Protein AF-A0A7Y3HZZ7-F1 (afdb_monomer)

Foldseek 3Di:
DDDDDDDDDDDDDDDDDDDDDPDLDQPAPAEEEEEALDPVVQVVLCVLCVVSNYHYDYDPAQVVVVVCVVPDDHQAYEYEVVRCPVHHPDCQQPVHEYEYEYEPPDDPVCVVVHSHHYPYYDYPPDDSVVSCVSVVVRSVVSVVVVVVVVVVVVVVLVVVLVVLVVVLVVQVVVDPDPVSNQQSVQVSVCVNVVNPDDWDWDQDPVSPGTDIDD

pLDDT: mean 80.19, std 16.73, range [34.56, 97.12]

Sequence (214 aa):
MPDAVTTSTTPARPETAVTPAPTTTPRRGVTILLVDPDDDGRERVRRWLHEDGYRVVGLPRLDAAEATLADVTPEIVIIDAAALADGCPGRLAHAFPVVLVIPADYDTAGLAHLDVRIDACLIKPLRPIELLARVAAAVRARRRELAEMGLRELRGEQARMWTVLLDFSRAMGRALSLDEVIERLVLVAAQMTCSRRVSLMLPDDDRETLRIVK

Radius of gyration: 31.44 Å; Cα contacts (8 Å, |Δi|>4): 247; chains: 1; bounding box: 118×53×68 Å

Solvent-accessible surface area (backbone atoms only — not comparable to full-atom values): 12699 Å² total; per-residue (Å²): 139,86,85,85,84,87,80,84,90,75,85,81,78,83,84,76,80,83,74,81,75,84,80,83,71,78,43,75,86,45,35,34,37,36,31,30,66,47,67,70,60,42,53,52,54,42,49,58,42,41,74,61,38,36,45,70,50,78,36,56,39,59,68,62,49,56,61,44,51,78,83,42,84,55,55,32,36,37,36,29,48,81,48,44,74,87,51,66,60,74,64,68,14,64,77,38,50,24,38,35,38,33,58,75,83,54,72,68,80,58,58,81,74,48,86,49,48,71,75,43,79,44,55,50,82,80,49,68,71,59,53,52,52,50,53,51,50,49,47,55,50,44,52,50,52,52,51,50,49,53,51,50,51,53,50,49,52,52,50,54,54,49,50,53,51,52,53,47,54,53,50,52,76,67,45,91,48,70,67,58,41,52,51,53,49,35,57,50,52,19,65,77,65,75,38,95,76,48,67,50,78,40,69,40,99,85,62,82,49,72,49,78,47,106

Structure (mmCIF, N/CA/C/O backbone):
data_AF-A0A7Y3HZZ7-F1
#
_entry.id   AF-A0A7Y3HZZ7-F1
#
loop_
_atom_site.group_PDB
_atom_site.id
_atom_site.type_symbol
_atom_site.label_atom_id
_atom_site.label_alt_id
_atom_site.label_comp_id
_atom_site.label_asym_id
_atom_site.label_entity_id
_atom_site.label_seq_id
_atom_site.pdbx_PDB_ins_code
_atom_site.Cartn_x
_atom_site.Cartn_y
_atom_site.Cartn_z
_atom_site.occupancy
_atom_site.B_iso_or_equiv
_atom_site.auth_seq_id
_atom_site.auth_comp_id
_atom_site.auth_asym_id
_atom_site.auth_atom_id
_atom_site.pdbx_PDB_model_num
ATOM 1 N N . MET A 1 1 ? 72.672 -32.762 25.159 1.00 39.31 1 MET A N 1
ATOM 2 C CA . MET A 1 1 ? 72.232 -31.622 24.335 1.00 39.31 1 MET A CA 1
ATOM 3 C C . MET A 1 1 ? 70.920 -32.006 23.675 1.00 39.31 1 MET A C 1
ATOM 5 O O . MET A 1 1 ? 70.860 -33.120 23.168 1.00 39.31 1 MET A O 1
ATOM 9 N N . PRO A 1 2 ? 69.880 -31.175 23.822 1.00 45.69 2 PRO A N 1
ATOM 10 C CA . PRO A 1 2 ? 68.487 -31.513 23.544 1.00 45.69 2 PRO A CA 1
ATOM 11 C C . PRO A 1 2 ? 68.033 -30.954 22.191 1.00 45.69 2 PRO A C 1
ATOM 13 O O . PRO A 1 2 ? 68.627 -29.996 21.720 1.00 45.69 2 PRO A O 1
ATOM 16 N N . ASP A 1 3 ? 66.933 -31.474 21.651 1.00 38.66 3 ASP A N 1
ATOM 17 C CA . ASP A 1 3 ? 66.013 -30.656 20.861 1.00 38.66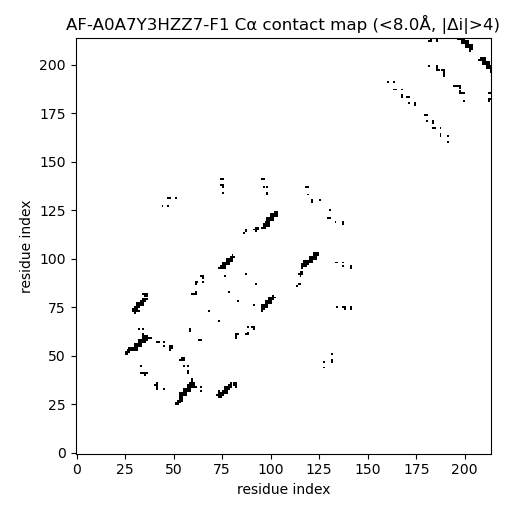 3 ASP A CA 1
ATOM 18 C C . ASP A 1 3 ? 64.582 -30.986 21.280 1.00 38.66 3 ASP A C 1
ATOM 20 O O . ASP A 1 3 ? 64.062 -32.086 21.086 1.00 38.66 3 ASP A O 1
ATOM 24 N N . ALA A 1 4 ? 63.987 -30.011 21.961 1.00 42.47 4 ALA A N 1
ATOM 25 C CA . ALA A 1 4 ? 62.594 -29.971 22.342 1.00 42.47 4 ALA A CA 1
ATOM 26 C C . ALA A 1 4 ? 61.775 -29.498 21.140 1.00 42.47 4 ALA A C 1
ATOM 28 O O . ALA A 1 4 ? 62.024 -28.417 20.610 1.00 42.47 4 ALA A O 1
ATOM 29 N N . VAL A 1 5 ? 60.751 -30.261 20.759 1.00 45.91 5 VAL A N 1
ATOM 30 C CA . VAL A 1 5 ? 59.667 -29.743 19.921 1.00 45.91 5 VAL A CA 1
ATOM 31 C C . VAL A 1 5 ? 58.374 -29.812 20.716 1.00 45.91 5 VAL A C 1
ATOM 33 O O . VAL A 1 5 ? 57.701 -30.833 20.814 1.00 45.91 5 VAL A O 1
ATOM 36 N N . THR A 1 6 ? 58.070 -28.665 21.308 1.00 37.12 6 THR A N 1
ATOM 37 C CA . THR A 1 6 ? 56.781 -28.277 21.867 1.00 37.12 6 THR A CA 1
ATOM 38 C C . THR A 1 6 ? 55.885 -27.802 20.724 1.00 37.12 6 THR A C 1
ATOM 40 O O . THR A 1 6 ? 56.229 -26.829 20.065 1.00 37.12 6 THR A O 1
ATOM 43 N N . THR A 1 7 ? 54.722 -28.417 20.512 1.00 38.66 7 THR A N 1
ATOM 44 C CA . THR A 1 7 ? 53.559 -27.786 19.847 1.00 38.66 7 THR A CA 1
ATOM 45 C C . THR A 1 7 ? 52.294 -28.416 20.444 1.00 38.66 7 THR A C 1
ATOM 47 O O . THR A 1 7 ? 52.004 -29.584 20.242 1.00 38.66 7 THR A O 1
ATOM 50 N N . SER A 1 8 ? 51.719 -27.798 21.476 1.00 38.38 8 SER A N 1
ATOM 51 C CA . SER A 1 8 ? 50.627 -26.814 21.395 1.00 38.38 8 SER A CA 1
ATOM 52 C C . SER A 1 8 ? 49.323 -27.393 20.830 1.00 38.38 8 SER A C 1
ATOM 54 O O . SER A 1 8 ? 48.981 -27.230 19.659 1.00 38.38 8 SER A O 1
ATOM 56 N N . THR A 1 9 ? 48.578 -28.046 21.721 1.00 34.56 9 THR A N 1
ATOM 57 C CA . THR A 1 9 ? 47.147 -28.332 21.602 1.00 34.56 9 THR A CA 1
ATOM 58 C C . THR A 1 9 ? 46.367 -27.019 21.490 1.00 34.56 9 THR A C 1
ATOM 60 O O . THR A 1 9 ? 46.274 -26.261 22.452 1.00 34.56 9 THR A O 1
ATOM 63 N N . THR A 1 10 ? 45.784 -26.761 20.320 1.00 41.44 10 THR A N 1
ATOM 64 C CA . THR A 1 10 ? 44.797 -25.690 20.105 1.00 41.44 10 THR A CA 1
ATOM 65 C C . THR A 1 10 ? 43.393 -26.291 20.213 1.00 41.44 10 THR A C 1
ATOM 67 O O . THR A 1 10 ? 43.097 -27.218 19.458 1.00 41.44 10 THR A O 1
ATOM 70 N N . PRO A 1 11 ? 42.505 -25.811 21.102 1.00 44.81 11 PRO A N 1
ATOM 71 C CA . PRO A 1 11 ? 41.123 -26.263 21.112 1.00 44.81 11 PRO A CA 1
ATOM 72 C C . PRO A 1 11 ? 40.338 -25.552 20.002 1.00 44.81 11 PRO A C 1
ATOM 74 O O . PRO A 1 11 ? 40.276 -24.322 19.944 1.00 44.81 11 PRO A O 1
ATOM 77 N N . ALA A 1 12 ? 39.753 -26.344 19.104 1.00 43.66 12 ALA A N 1
ATOM 78 C CA . ALA A 1 12 ? 38.859 -25.869 18.060 1.00 43.66 12 ALA A CA 1
ATOM 79 C C . ALA A 1 12 ? 37.569 -25.284 18.667 1.00 43.66 12 ALA A C 1
ATOM 81 O O . ALA A 1 12 ? 36.962 -25.849 19.576 1.00 43.66 12 ALA A O 1
ATOM 82 N N . ARG A 1 13 ? 37.193 -24.113 18.149 1.00 38.69 13 ARG A N 1
ATOM 83 C CA . ARG A 1 13 ? 35.998 -23.320 18.470 1.00 38.69 13 ARG A CA 1
ATOM 84 C C . ARG A 1 13 ? 34.698 -24.112 18.222 1.00 38.69 13 ARG A C 1
ATOM 86 O O . ARG A 1 13 ? 34.656 -24.875 17.261 1.00 38.69 13 ARG A O 1
ATOM 93 N N . PRO A 1 14 ? 33.625 -23.875 19.001 1.00 42.34 14 PRO A N 1
ATOM 94 C CA . PRO A 1 14 ? 32.317 -24.465 18.742 1.00 42.34 14 PRO A CA 1
ATOM 95 C C . PRO A 1 14 ? 31.709 -23.889 17.457 1.00 42.34 14 PRO A C 1
ATOM 97 O O . PRO A 1 14 ? 31.675 -22.674 17.256 1.00 42.34 14 PRO A O 1
ATOM 100 N N . GLU A 1 15 ? 31.250 -24.792 16.597 1.00 40.03 15 GLU A N 1
ATOM 101 C CA . GLU A 1 15 ? 30.578 -24.521 15.333 1.00 40.03 15 GLU A CA 1
ATOM 102 C C . GLU A 1 15 ? 29.224 -23.850 15.608 1.00 40.03 15 GLU A C 1
ATOM 104 O O . GLU A 1 15 ? 28.336 -24.398 16.264 1.00 40.03 15 GLU A O 1
ATOM 109 N N . THR A 1 16 ? 29.127 -22.593 15.185 1.00 40.31 16 THR A N 1
ATOM 110 C CA . THR A 1 16 ? 27.988 -21.706 15.397 1.00 40.31 16 THR A CA 1
ATOM 111 C C . THR A 1 16 ? 26.726 -22.273 14.755 1.00 40.31 16 THR A C 1
ATOM 113 O O . THR A 1 16 ? 26.717 -22.654 13.587 1.00 40.31 16 THR A O 1
ATOM 116 N N . ALA A 1 17 ? 25.655 -22.268 15.545 1.00 38.97 17 ALA A N 1
ATOM 117 C CA . ALA A 1 17 ? 24.299 -22.635 15.184 1.00 38.97 17 ALA A CA 1
ATOM 118 C C . ALA A 1 17 ? 23.863 -22.113 13.803 1.00 38.97 17 ALA A C 1
ATOM 120 O O . ALA A 1 17 ? 23.978 -20.927 13.489 1.00 38.97 17 ALA A O 1
ATOM 121 N N . VAL A 1 18 ? 23.292 -23.024 13.018 1.00 45.06 18 VAL A N 1
ATOM 122 C CA . VAL A 1 18 ? 22.556 -22.745 11.786 1.00 45.06 18 VAL A CA 1
ATOM 123 C C . VAL A 1 18 ? 21.375 -21.826 12.113 1.00 45.06 18 VAL A C 1
ATOM 125 O O . VAL A 1 18 ? 20.406 -22.234 12.753 1.00 45.06 18 VAL A O 1
ATOM 128 N N . THR A 1 19 ? 21.452 -20.572 11.672 1.00 41.78 19 THR A N 1
ATOM 129 C CA . THR A 1 19 ? 20.317 -19.641 11.638 1.00 41.78 19 THR A CA 1
ATOM 130 C C . THR A 1 19 ? 19.225 -20.218 10.728 1.00 41.78 19 THR A C 1
ATOM 132 O O . THR A 1 19 ? 19.531 -20.560 9.582 1.00 41.78 19 THR A O 1
ATOM 135 N N . PRO A 1 20 ? 17.956 -20.324 11.163 1.00 44.53 20 PRO A N 1
ATOM 136 C CA . PRO A 1 20 ? 16.897 -20.791 10.281 1.00 44.53 20 PRO A CA 1
ATOM 137 C C . PRO A 1 20 ? 16.630 -19.752 9.182 1.00 44.53 20 PRO A C 1
ATOM 139 O O . PRO A 1 20 ? 16.503 -18.555 9.444 1.00 44.53 20 PRO A O 1
ATOM 142 N N . ALA A 1 21 ? 16.565 -20.231 7.938 1.00 39.53 21 ALA A N 1
ATOM 143 C CA . ALA A 1 21 ? 16.219 -19.453 6.752 1.00 39.53 21 ALA A CA 1
ATOM 144 C C . ALA A 1 21 ? 14.845 -18.760 6.905 1.00 39.53 21 ALA A C 1
ATOM 146 O O . ALA A 1 21 ? 13.965 -19.294 7.586 1.00 39.53 21 ALA A O 1
ATOM 147 N N . PRO A 1 22 ? 14.621 -17.590 6.271 1.00 49.41 22 PRO A N 1
ATOM 148 C CA . PRO A 1 22 ? 13.347 -16.887 6.364 1.00 49.41 22 PRO A CA 1
ATOM 149 C C . PRO A 1 22 ? 12.227 -17.735 5.749 1.00 49.41 22 PRO A C 1
ATOM 151 O O . PRO A 1 22 ? 12.213 -17.999 4.548 1.00 49.41 22 PRO A O 1
ATOM 154 N N . THR A 1 23 ? 11.270 -18.138 6.581 1.00 35.88 23 THR A N 1
ATOM 155 C CA . THR A 1 23 ? 10.057 -18.862 6.196 1.00 35.88 23 THR A CA 1
ATOM 156 C C . THR A 1 23 ? 9.286 -18.068 5.139 1.00 35.88 23 THR A C 1
ATOM 158 O O . THR A 1 23 ? 8.762 -16.983 5.397 1.00 35.88 23 THR A O 1
ATOM 161 N N . THR A 1 24 ? 9.228 -18.603 3.920 1.00 46.06 24 THR A N 1
ATOM 162 C CA . THR A 1 24 ? 8.463 -18.046 2.799 1.00 46.06 24 THR A CA 1
ATOM 163 C C . THR A 1 24 ? 7.019 -18.526 2.918 1.00 46.06 24 THR A C 1
ATOM 165 O O . THR A 1 24 ? 6.605 -19.502 2.300 1.00 46.06 24 THR A O 1
ATOM 168 N N . THR A 1 25 ? 6.240 -17.878 3.784 1.00 41.72 25 THR A N 1
ATOM 169 C CA . THR A 1 25 ? 4.789 -18.097 3.816 1.00 41.72 25 THR A CA 1
ATOM 170 C C . THR A 1 25 ? 4.179 -17.492 2.544 1.00 41.72 25 THR A C 1
ATOM 172 O O . THR A 1 25 ? 4.432 -16.313 2.280 1.00 41.72 25 THR A O 1
ATOM 175 N N . PRO A 1 26 ? 3.374 -18.235 1.761 1.00 41.12 26 PRO A N 1
ATOM 176 C CA . PRO A 1 26 ? 2.747 -17.710 0.551 1.00 41.12 26 PRO A CA 1
ATOM 177 C C . PRO A 1 26 ? 1.837 -16.521 0.886 1.00 41.12 26 PRO A C 1
ATOM 179 O O . PRO A 1 26 ? 0.931 -16.615 1.716 1.00 41.12 26 PRO A O 1
ATOM 182 N N . ARG A 1 27 ? 2.086 -15.383 0.235 1.00 56.81 27 ARG A N 1
ATOM 183 C CA . ARG A 1 27 ? 1.526 -14.060 0.567 1.00 56.81 27 ARG A CA 1
ATOM 184 C C . ARG A 1 27 ? 0.158 -13.806 -0.067 1.00 56.81 27 ARG A C 1
ATOM 186 O O . ARG A 1 27 ? -0.101 -12.730 -0.606 1.00 56.81 27 ARG A O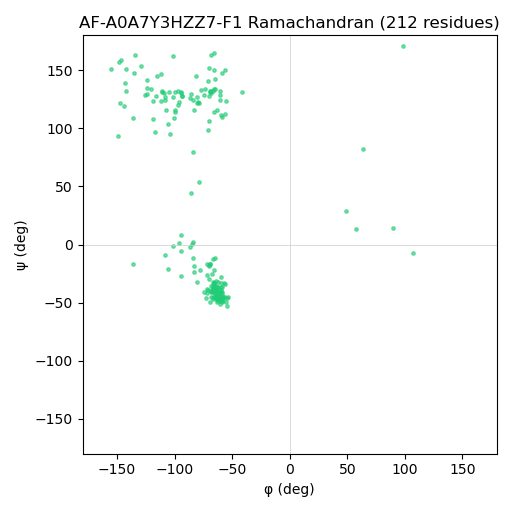 1
ATOM 193 N N . ARG A 1 28 ? -0.730 -14.803 -0.008 1.00 52.72 28 ARG A N 1
ATOM 194 C CA . ARG A 1 28 ? -2.081 -14.709 -0.580 1.00 52.72 28 ARG A CA 1
ATOM 195 C C . ARG A 1 28 ? -2.806 -13.480 -0.008 1.00 52.72 28 ARG A C 1
ATOM 197 O O . ARG A 1 28 ? -2.929 -13.350 1.206 1.00 52.72 28 ARG A O 1
ATOM 204 N N . GLY A 1 29 ? -3.268 -12.589 -0.888 1.00 74.38 29 GLY A N 1
ATOM 205 C CA . GLY A 1 29 ? -4.076 -11.411 -0.537 1.00 74.38 29 GLY A CA 1
ATOM 206 C C . GLY A 1 29 ? -3.371 -10.051 -0.620 1.00 74.38 29 GLY A C 1
ATOM 207 O O . GLY A 1 29 ? -4.050 -9.034 -0.527 1.00 74.38 29 GLY A O 1
ATOM 208 N N . VAL A 1 30 ? -2.053 -9.999 -0.845 1.00 90.06 30 VAL A N 1
ATOM 209 C CA . VAL A 1 30 ? -1.341 -8.721 -1.037 1.00 90.06 30 VAL A CA 1
ATOM 210 C C . VAL A 1 30 ? -1.550 -8.217 -2.464 1.00 90.06 30 VAL A C 1
ATOM 212 O O . VAL A 1 30 ? -1.194 -8.911 -3.420 1.00 90.06 30 VAL A O 1
ATOM 215 N N . THR A 1 31 ? -2.080 -7.000 -2.607 1.00 94.69 31 THR A N 1
ATOM 216 C CA . THR A 1 31 ? -2.215 -6.331 -3.910 1.00 94.69 31 THR A CA 1
ATOM 217 C C . THR A 1 31 ? -1.119 -5.286 -4.096 1.00 94.69 31 THR A C 1
ATOM 219 O O . THR A 1 31 ? -0.931 -4.419 -3.244 1.00 94.69 31 THR A O 1
ATOM 222 N N . ILE A 1 32 ? -0.405 -5.375 -5.215 1.00 95.62 32 ILE A N 1
ATOM 223 C CA . ILE A 1 32 ? 0.655 -4.461 -5.638 1.00 95.62 32 ILE A CA 1
ATOM 224 C C . ILE A 1 32 ? 0.159 -3.688 -6.855 1.00 95.62 32 ILE A C 1
ATOM 226 O O . ILE A 1 32 ? -0.322 -4.290 -7.819 1.00 95.62 32 ILE A O 1
ATOM 230 N N . LEU A 1 33 ? 0.310 -2.369 -6.820 1.00 96.62 33 LEU A N 1
ATOM 231 C CA . LEU A 1 33 ? 0.116 -1.520 -7.989 1.00 96.62 33 LEU A CA 1
ATOM 232 C C . LEU A 1 33 ? 1.471 -1.322 -8.672 1.00 96.62 33 LEU A C 1
ATOM 234 O O . LEU A 1 33 ? 2.439 -0.959 -8.011 1.00 96.62 33 LEU A O 1
ATOM 238 N N . LEU A 1 34 ? 1.555 -1.592 -9.969 1.00 97.12 34 LEU A N 1
ATOM 239 C CA . LEU A 1 34 ? 2.774 -1.455 -10.762 1.00 97.12 34 LEU A CA 1
ATOM 240 C C . LEU A 1 34 ? 2.531 -0.432 -11.867 1.00 97.12 34 LEU A C 1
ATOM 242 O O . LEU A 1 34 ? 1.623 -0.618 -12.673 1.00 97.12 34 LEU A O 1
ATOM 246 N N . VAL A 1 35 ? 3.355 0.610 -11.916 1.00 96.50 35 VAL A N 1
ATOM 247 C CA . VAL A 1 35 ? 3.301 1.662 -12.928 1.00 96.50 35 VAL A CA 1
ATOM 248 C C . VAL A 1 35 ? 4.612 1.684 -13.694 1.00 96.50 35 VAL A C 1
ATOM 250 O O . VAL A 1 35 ? 5.636 2.086 -13.154 1.00 96.50 35 VAL A O 1
ATOM 253 N N . ASP A 1 36 ? 4.574 1.232 -14.941 1.00 95.81 36 ASP A N 1
ATOM 254 C CA . ASP A 1 36 ? 5.738 1.173 -15.828 1.00 95.81 36 ASP A CA 1
ATOM 255 C C . ASP A 1 36 ? 5.255 1.413 -17.267 1.00 95.81 36 ASP A C 1
ATOM 257 O O . ASP A 1 36 ? 4.368 0.675 -17.712 1.00 95.81 36 ASP A O 1
ATOM 261 N N . PRO A 1 37 ? 5.754 2.440 -17.985 1.00 93.94 37 PRO A N 1
ATOM 262 C CA . PRO A 1 37 ? 5.332 2.724 -19.353 1.00 93.94 37 PRO A CA 1
ATOM 263 C C . PRO A 1 37 ? 5.834 1.671 -20.351 1.00 93.94 37 PRO A C 1
ATOM 265 O O . PRO A 1 37 ? 5.277 1.578 -21.441 1.00 93.94 37 PRO A O 1
ATOM 268 N N . ASP A 1 38 ? 6.849 0.876 -19.995 1.00 95.19 38 ASP A N 1
ATOM 269 C CA . ASP A 1 38 ? 7.356 -0.222 -20.816 1.00 95.19 38 ASP A CA 1
ATOM 270 C C . ASP A 1 38 ? 6.514 -1.491 -20.612 1.00 95.19 38 ASP A C 1
ATOM 272 O O . ASP A 1 38 ? 6.469 -2.070 -19.525 1.00 95.19 38 ASP A O 1
ATOM 276 N N . ASP A 1 39 ? 5.845 -1.945 -21.670 1.00 95.56 39 ASP A N 1
ATOM 277 C CA . ASP A 1 39 ? 4.965 -3.117 -21.633 1.00 95.56 39 ASP A CA 1
ATOM 278 C C . ASP A 1 39 ? 5.726 -4.408 -21.295 1.00 95.56 39 ASP A C 1
ATOM 280 O O . ASP A 1 39 ? 5.258 -5.215 -20.483 1.00 95.56 39 ASP A O 1
ATOM 284 N N . ASP A 1 40 ? 6.927 -4.577 -21.854 1.00 95.38 40 ASP A N 1
ATOM 285 C CA . ASP A 1 40 ? 7.753 -5.767 -21.642 1.00 95.38 40 ASP A CA 1
ATOM 286 C C . ASP A 1 40 ? 8.337 -5.805 -20.226 1.00 95.38 40 ASP A C 1
ATOM 288 O O . ASP A 1 40 ? 8.383 -6.864 -19.582 1.00 95.38 40 ASP A O 1
ATOM 292 N N . GLY A 1 41 ? 8.793 -4.656 -19.723 1.00 93.81 41 GLY A N 1
ATOM 293 C CA . GLY A 1 41 ? 9.216 -4.463 -18.339 1.00 93.81 41 GLY A CA 1
ATOM 294 C C . GLY A 1 41 ? 8.085 -4.768 -17.362 1.00 93.81 41 GLY A C 1
ATOM 295 O O . GLY A 1 41 ? 8.248 -5.595 -16.454 1.00 93.81 41 GLY A O 1
ATOM 296 N N . ARG A 1 42 ? 6.904 -4.198 -17.614 1.00 96.25 42 ARG A N 1
ATOM 297 C CA . ARG A 1 42 ? 5.711 -4.375 -16.786 1.00 96.25 42 ARG A CA 1
ATOM 298 C C . ARG A 1 42 ? 5.268 -5.832 -16.699 1.00 96.25 42 ARG A C 1
ATOM 300 O O . ARG A 1 42 ? 5.032 -6.328 -15.595 1.00 96.25 42 ARG A O 1
ATOM 307 N N . GLU A 1 43 ? 5.195 -6.547 -17.822 1.00 96.50 43 GLU A N 1
ATOM 308 C CA . GLU A 1 43 ? 4.785 -7.959 -17.832 1.00 96.50 43 GLU A CA 1
ATOM 309 C C . GLU A 1 43 ? 5.828 -8.866 -17.163 1.00 96.50 43 GLU A C 1
ATOM 311 O O . GLU A 1 43 ? 5.491 -9.810 -16.445 1.00 96.50 43 GLU A O 1
ATOM 316 N N . ARG A 1 44 ? 7.117 -8.555 -17.324 1.00 96.06 44 ARG A N 1
ATOM 317 C CA . ARG A 1 44 ? 8.206 -9.285 -16.664 1.00 96.06 44 ARG A CA 1
ATOM 318 C C . ARG A 1 44 ? 8.141 -9.163 -15.143 1.00 96.06 44 ARG A C 1
ATOM 320 O O . ARG A 1 44 ? 8.191 -10.178 -14.449 1.00 96.06 44 ARG A O 1
ATOM 327 N N . VAL A 1 45 ? 7.995 -7.941 -14.631 1.00 96.19 45 VAL A N 1
ATOM 328 C CA . VAL A 1 45 ? 7.857 -7.667 -13.192 1.00 96.19 45 VAL A CA 1
ATOM 329 C C . VAL A 1 45 ? 6.586 -8.313 -12.645 1.00 96.19 45 VAL A C 1
ATOM 331 O O . VAL A 1 45 ? 6.624 -8.971 -11.602 1.00 96.19 45 VAL A O 1
ATOM 334 N N . ARG A 1 46 ? 5.470 -8.190 -13.372 1.00 96.12 46 ARG A N 1
ATOM 335 C CA . ARG A 1 46 ? 4.197 -8.829 -13.027 1.00 96.12 46 ARG A CA 1
ATOM 336 C C . ARG A 1 46 ? 4.341 -10.342 -12.889 1.00 96.12 46 ARG A C 1
ATOM 338 O O . ARG A 1 46 ? 3.848 -10.888 -11.905 1.00 96.12 46 ARG A O 1
ATOM 345 N N . ARG A 1 47 ? 5.028 -11.010 -13.820 1.00 95.69 47 ARG A N 1
ATOM 346 C CA . ARG A 1 47 ? 5.262 -12.461 -13.769 1.00 95.69 47 ARG A CA 1
ATOM 347 C C . ARG A 1 47 ? 6.031 -12.871 -12.516 1.00 95.69 47 ARG A C 1
ATOM 349 O O . ARG A 1 47 ? 5.546 -13.718 -11.773 1.00 95.69 47 ARG A O 1
ATOM 356 N N . TRP A 1 48 ? 7.164 -12.224 -12.238 1.00 95.69 48 TRP A N 1
ATOM 357 C CA . TRP A 1 48 ? 7.980 -12.528 -11.055 1.00 95.69 48 TRP A CA 1
ATOM 358 C C . TRP A 1 48 ? 7.209 -12.354 -9.742 1.00 95.69 48 TRP A C 1
ATOM 360 O O . TRP A 1 48 ? 7.322 -13.173 -8.836 1.00 95.69 48 TRP A O 1
ATOM 370 N N . LEU A 1 49 ? 6.399 -11.298 -9.633 1.00 94.44 49 LEU A N 1
ATOM 371 C CA . LEU A 1 49 ? 5.575 -11.049 -8.449 1.00 94.44 49 LEU A CA 1
ATOM 372 C C . LEU A 1 49 ? 4.402 -12.033 -8.338 1.00 94.44 49 LEU A C 1
ATOM 374 O O . LEU A 1 49 ? 4.063 -12.477 -7.242 1.00 94.44 49 LEU A O 1
ATOM 378 N N . HIS A 1 50 ? 3.783 -12.398 -9.458 1.00 93.38 50 HIS A N 1
ATOM 379 C CA . HIS A 1 50 ? 2.700 -13.375 -9.462 1.00 93.38 50 HIS A CA 1
ATOM 380 C C . HIS A 1 50 ? 3.194 -14.771 -9.050 1.00 93.38 50 HIS A C 1
ATOM 382 O O . HIS A 1 50 ? 2.510 -15.464 -8.299 1.00 93.38 50 HIS A O 1
ATOM 388 N N . GLU A 1 51 ? 4.390 -15.172 -9.492 1.00 92.56 51 GLU A N 1
ATOM 389 C CA . GLU A 1 51 ? 5.043 -16.426 -9.087 1.00 92.56 51 GLU A CA 1
ATOM 390 C C . GLU A 1 51 ? 5.292 -16.499 -7.566 1.00 92.56 51 GLU A C 1
ATOM 392 O O . GLU A 1 51 ? 5.141 -17.569 -6.980 1.00 92.56 51 GLU A O 1
ATOM 397 N N . ASP A 1 52 ? 5.565 -15.366 -6.903 1.00 89.81 52 ASP A N 1
ATOM 398 C CA . ASP A 1 52 ? 5.707 -15.269 -5.433 1.00 89.81 52 ASP A CA 1
ATOM 399 C C . ASP A 1 52 ? 4.353 -15.118 -4.691 1.00 89.81 52 ASP A C 1
ATOM 401 O O . ASP A 1 52 ? 4.289 -15.006 -3.463 1.00 89.81 52 ASP A O 1
ATOM 405 N N . GLY A 1 53 ? 3.236 -15.140 -5.429 1.00 91.12 53 GLY A N 1
ATOM 406 C CA . GLY A 1 53 ? 1.874 -15.152 -4.888 1.00 91.12 53 GLY A CA 1
ATOM 407 C C . GLY A 1 53 ? 1.240 -13.778 -4.648 1.00 91.12 53 GLY A C 1
ATOM 408 O O . GLY A 1 53 ? 0.211 -13.705 -3.968 1.00 91.12 53 GLY A O 1
ATOM 409 N N . TYR A 1 54 ? 1.814 -12.699 -5.190 1.00 93.94 54 TYR A N 1
ATOM 410 C CA . TYR A 1 54 ? 1.209 -11.365 -5.147 1.00 93.94 54 TYR A CA 1
ATOM 411 C C . TYR A 1 54 ? 0.147 -11.185 -6.235 1.00 93.94 54 TYR A C 1
ATOM 413 O O . TYR A 1 54 ? 0.304 -11.636 -7.370 1.00 93.94 54 TYR A O 1
ATOM 421 N N . ARG A 1 55 ? -0.911 -10.427 -5.925 1.00 94.62 55 ARG A N 1
ATOM 422 C CA . ARG A 1 55 ? -1.811 -9.887 -6.949 1.00 94.62 55 ARG A CA 1
ATOM 423 C C . ARG A 1 55 ? -1.207 -8.596 -7.485 1.00 94.62 55 ARG A C 1
ATOM 425 O O . ARG A 1 55 ? -0.960 -7.678 -6.711 1.00 94.62 55 ARG A O 1
ATOM 432 N N . VAL A 1 56 ? -1.011 -8.501 -8.795 1.00 95.38 56 VAL A N 1
ATOM 433 C CA . VAL A 1 56 ? -0.421 -7.310 -9.422 1.00 95.38 56 VAL A CA 1
ATOM 434 C C . VAL A 1 56 ? -1.430 -6.647 -10.346 1.00 95.38 56 VAL A C 1
ATOM 436 O O . VAL A 1 56 ? -1.991 -7.293 -11.233 1.00 95.38 56 VAL A O 1
ATOM 439 N N . VAL A 1 57 ? -1.632 -5.348 -10.154 1.00 96.12 57 VAL A N 1
ATOM 440 C CA . VAL A 1 57 ? -2.375 -4.481 -11.070 1.00 96.12 57 VAL A CA 1
ATOM 441 C C . VAL A 1 57 ? -1.352 -3.619 -11.802 1.00 96.12 57 VAL A C 1
ATOM 443 O O . VAL A 1 57 ? -0.758 -2.725 -11.210 1.00 96.12 57 VAL A O 1
ATOM 446 N N . GLY A 1 58 ? -1.083 -3.956 -13.064 1.00 95.88 58 GLY A N 1
ATOM 447 C CA . GLY A 1 58 ? -0.105 -3.262 -13.902 1.00 95.88 58 GLY A CA 1
ATOM 448 C C . GLY A 1 58 ? -0.771 -2.192 -14.758 1.00 95.88 58 GLY A C 1
ATOM 449 O O . GLY A 1 58 ? -1.758 -2.483 -15.431 1.00 95.88 58 GLY A O 1
ATOM 450 N N . LEU A 1 59 ? -0.226 -0.980 -14.742 1.00 96.19 59 LEU A N 1
ATOM 451 C CA . LEU A 1 59 ? -0.738 0.188 -15.450 1.00 96.19 59 LEU A CA 1
ATOM 452 C C . LEU A 1 59 ? 0.414 0.925 -16.152 1.00 96.19 59 LEU A C 1
ATOM 454 O O . LEU A 1 59 ? 1.534 0.926 -15.645 1.00 96.19 59 LEU A O 1
ATOM 458 N N . PRO A 1 60 ? 0.166 1.561 -17.308 1.00 94.00 60 PRO A N 1
ATOM 459 C CA . PRO A 1 60 ? 1.216 2.254 -18.055 1.00 94.00 60 PRO A CA 1
ATOM 460 C C . PRO A 1 60 ? 1.493 3.679 -17.551 1.00 94.00 60 PRO A C 1
ATOM 462 O O . PRO A 1 60 ? 2.515 4.264 -17.897 1.00 94.00 60 PRO A O 1
ATOM 465 N N . ARG A 1 61 ? 0.567 4.282 -16.790 1.00 93.69 61 ARG A N 1
ATOM 466 C CA . ARG A 1 61 ? 0.612 5.701 -16.398 1.00 93.69 61 ARG A CA 1
ATOM 467 C C . ARG A 1 61 ? 0.113 5.913 -14.972 1.00 93.69 61 ARG A C 1
ATOM 469 O O . ARG A 1 61 ? -0.778 5.193 -14.518 1.00 93.69 61 ARG A O 1
ATOM 476 N N . LEU A 1 62 ? 0.636 6.948 -14.313 1.00 92.38 62 LEU A N 1
ATOM 477 C CA . LEU A 1 62 ? 0.251 7.324 -12.949 1.00 92.38 62 LEU A CA 1
ATOM 478 C C . LEU A 1 62 ? -1.208 7.795 -12.845 1.00 92.38 62 LEU A C 1
ATOM 480 O O . LEU A 1 62 ? -1.871 7.467 -11.867 1.00 92.38 62 LEU A O 1
ATOM 484 N N . ASP A 1 63 ? -1.754 8.452 -13.871 1.00 91.56 63 ASP A N 1
ATOM 485 C CA . ASP A 1 63 ? -3.163 8.886 -13.874 1.00 91.56 63 ASP A CA 1
ATOM 486 C C . ASP A 1 63 ? -4.135 7.700 -13.787 1.00 91.56 63 ASP A C 1
ATOM 488 O O . ASP A 1 63 ? -5.107 7.708 -13.031 1.00 91.56 63 ASP A O 1
ATOM 492 N N . ALA A 1 64 ? -3.842 6.631 -14.535 1.00 91.69 64 ALA A N 1
ATOM 493 C CA . ALA A 1 64 ? -4.622 5.399 -14.485 1.00 91.69 64 ALA A CA 1
ATOM 494 C C . ALA A 1 64 ? -4.479 4.709 -13.121 1.00 91.69 64 ALA A C 1
ATOM 496 O O . ALA A 1 64 ? -5.431 4.106 -12.620 1.00 91.69 64 ALA A O 1
ATOM 497 N N . ALA A 1 65 ? -3.295 4.807 -12.511 1.00 91.62 65 ALA A N 1
ATOM 498 C CA . ALA A 1 65 ? -3.027 4.282 -11.180 1.00 91.62 65 ALA A CA 1
ATOM 499 C C . ALA A 1 65 ? -3.843 5.013 -10.113 1.00 91.62 65 ALA A C 1
ATOM 501 O O . ALA A 1 65 ? -4.499 4.345 -9.318 1.00 91.62 65 ALA A O 1
ATOM 502 N N . GLU A 1 66 ? -3.901 6.344 -10.161 1.00 90.56 66 GLU A N 1
ATOM 503 C CA . GLU A 1 66 ? -4.726 7.161 -9.269 1.00 90.56 66 GLU A CA 1
ATOM 504 C C . GLU A 1 66 ? -6.217 6.823 -9.412 1.00 90.56 66 GLU A C 1
ATOM 506 O O . GLU A 1 66 ? -6.894 6.587 -8.412 1.00 90.56 66 GLU A O 1
ATOM 511 N N . ALA A 1 67 ? -6.723 6.709 -10.647 1.00 91.06 67 ALA A N 1
ATOM 512 C CA . ALA A 1 67 ? -8.112 6.317 -10.900 1.00 91.06 67 ALA A CA 1
ATOM 513 C C . ALA A 1 67 ? -8.437 4.924 -10.331 1.00 91.06 67 ALA A C 1
ATOM 515 O O . ALA A 1 67 ? -9.492 4.714 -9.734 1.00 9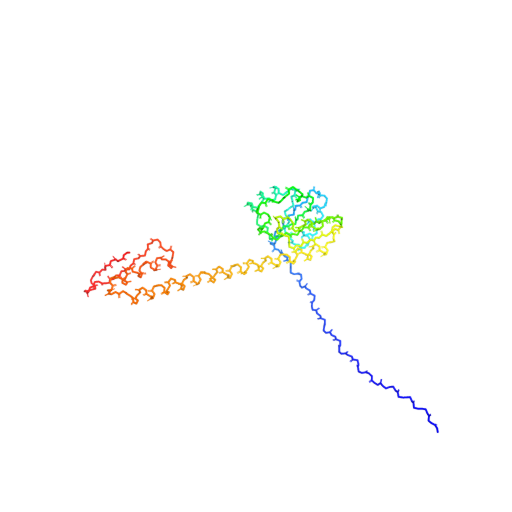1.06 67 ALA A O 1
ATOM 516 N N . THR A 1 68 ? -7.497 3.982 -10.444 1.00 91.81 68 THR A N 1
ATOM 517 C CA . THR A 1 68 ? -7.652 2.610 -9.935 1.00 91.81 68 THR A CA 1
ATOM 518 C C . THR A 1 68 ? -7.734 2.557 -8.406 1.00 91.81 68 THR A C 1
ATOM 520 O O . THR A 1 68 ? -8.306 1.618 -7.849 1.00 91.81 68 THR A O 1
ATOM 523 N N . LEU A 1 69 ? -7.230 3.578 -7.700 1.00 89.81 69 LEU A N 1
ATOM 524 C CA . LEU A 1 69 ? -7.323 3.648 -6.242 1.00 89.81 69 LEU A CA 1
ATOM 525 C C . LEU A 1 69 ? -8.763 3.808 -5.722 1.00 89.81 69 LEU A C 1
ATOM 527 O O . LEU A 1 69 ? -8.982 3.707 -4.510 1.00 89.81 69 LEU A O 1
ATOM 531 N N . ALA A 1 70 ? -9.740 4.112 -6.580 1.00 88.69 70 ALA A N 1
ATOM 532 C CA . ALA A 1 70 ? -11.153 4.131 -6.198 1.00 88.69 70 ALA A CA 1
ATOM 533 C C . ALA A 1 70 ? -11.668 2.723 -5.848 1.00 88.69 70 ALA A C 1
ATOM 535 O O . ALA A 1 70 ? -12.377 2.560 -4.857 1.00 88.69 70 ALA A O 1
ATOM 536 N N . ASP A 1 71 ? -11.240 1.714 -6.609 1.00 89.50 71 ASP A N 1
ATOM 537 C CA . ASP A 1 71 ? -11.733 0.336 -6.498 1.00 89.50 71 ASP A CA 1
ATOM 538 C C . ASP A 1 71 ? -10.724 -0.609 -5.834 1.00 89.50 71 ASP A C 1
ATOM 540 O O . ASP A 1 71 ? -11.078 -1.681 -5.337 1.00 89.50 71 ASP A O 1
ATOM 544 N N . VAL A 1 72 ? -9.443 -0.233 -5.836 1.00 88.06 72 VAL A N 1
ATOM 545 C CA . VAL A 1 72 ? -8.343 -1.069 -5.357 1.00 88.06 72 VAL A CA 1
ATOM 546 C C . VAL A 1 72 ? -7.539 -0.325 -4.303 1.00 88.06 72 VAL A C 1
ATOM 548 O O . VAL A 1 72 ? -7.037 0.771 -4.529 1.00 88.06 72 VAL A O 1
ATOM 551 N N . THR A 1 73 ? -7.330 -0.961 -3.154 1.00 88.75 73 THR A N 1
ATOM 552 C CA . THR A 1 73 ? -6.423 -0.469 -2.111 1.00 88.75 73 THR A CA 1
ATOM 553 C C . THR A 1 73 ? -5.129 -1.288 -2.126 1.00 88.75 73 THR A C 1
ATOM 555 O O . THR A 1 73 ? -5.093 -2.371 -1.532 1.00 88.75 73 THR A O 1
ATOM 558 N N . PRO A 1 74 ? -4.070 -0.835 -2.821 1.00 93.00 74 PRO A N 1
ATOM 559 C CA . PRO A 1 74 ? -2.803 -1.553 -2.836 1.00 93.00 74 PRO A CA 1
ATOM 560 C C . PRO A 1 74 ? -2.100 -1.475 -1.473 1.00 93.00 74 PRO A C 1
ATOM 562 O O . PRO A 1 74 ? -2.251 -0.509 -0.727 1.00 93.00 74 PRO A O 1
ATOM 565 N N . GLU A 1 75 ? -1.294 -2.488 -1.151 1.00 92.50 75 GLU A N 1
ATOM 566 C CA . GLU A 1 75 ? -0.406 -2.435 0.019 1.00 92.50 75 GLU A CA 1
ATOM 567 C C . GLU A 1 75 ? 0.869 -1.643 -0.286 1.00 92.50 75 GLU A C 1
ATOM 569 O O . GLU A 1 75 ? 1.410 -0.993 0.605 1.00 92.50 75 GLU A O 1
ATOM 574 N N . ILE A 1 76 ? 1.340 -1.691 -1.534 1.00 95.06 76 ILE A N 1
ATOM 575 C CA . ILE A 1 76 ? 2.518 -0.967 -2.020 1.00 95.06 76 ILE A CA 1
ATOM 576 C C . ILE A 1 76 ? 2.336 -0.557 -3.487 1.00 95.06 76 ILE A C 1
ATOM 578 O O . ILE A 1 76 ? 1.564 -1.185 -4.222 1.00 95.06 76 ILE A O 1
ATOM 582 N N . VAL A 1 77 ? 3.100 0.445 -3.918 1.00 95.94 77 VAL A N 1
ATOM 583 C CA . VAL A 1 77 ? 3.162 0.903 -5.309 1.00 95.94 77 VAL A CA 1
ATOM 584 C C . VAL A 1 77 ? 4.598 0.770 -5.814 1.00 95.94 77 VAL A C 1
ATOM 586 O O . VAL A 1 77 ? 5.546 1.138 -5.125 1.00 95.94 77 VAL A O 1
ATOM 589 N N . ILE A 1 78 ? 4.772 0.222 -7.010 1.00 96.69 78 ILE A N 1
ATOM 590 C CA . ILE A 1 78 ? 6.048 0.191 -7.726 1.00 96.69 78 ILE A CA 1
ATOM 591 C C . ILE A 1 78 ? 5.924 1.168 -8.886 1.00 96.69 78 ILE A C 1
ATOM 593 O O . ILE A 1 78 ? 4.989 1.043 -9.675 1.00 96.69 78 ILE A O 1
ATOM 597 N N . ILE A 1 79 ? 6.836 2.130 -8.980 1.00 95.62 79 ILE A N 1
ATOM 598 C CA . ILE A 1 79 ? 6.794 3.180 -10.001 1.00 95.62 79 ILE A CA 1
ATOM 599 C C . ILE A 1 79 ? 8.106 3.159 -10.769 1.00 95.62 79 ILE A C 1
ATOM 601 O O . ILE A 1 79 ? 9.174 3.182 -10.163 1.00 95.62 79 ILE A O 1
ATOM 605 N N . ASP A 1 80 ? 8.038 3.127 -12.092 1.00 94.88 80 ASP A N 1
ATOM 606 C CA . ASP A 1 80 ? 9.182 3.417 -12.943 1.00 94.88 80 ASP A CA 1
ATOM 607 C C . ASP A 1 80 ? 9.476 4.919 -12.949 1.00 94.88 80 ASP A C 1
ATOM 609 O O . ASP A 1 80 ? 8.572 5.739 -13.112 1.00 94.88 80 ASP A O 1
ATOM 613 N N . ALA A 1 81 ? 10.742 5.298 -12.797 1.00 92.75 81 ALA A N 1
ATOM 614 C CA . ALA A 1 81 ? 11.143 6.697 -12.753 1.00 92.75 81 ALA A CA 1
ATOM 615 C C . ALA A 1 81 ? 10.783 7.472 -14.029 1.00 92.75 81 ALA A C 1
ATOM 617 O O . ALA A 1 81 ? 10.510 8.667 -13.947 1.00 92.75 81 ALA A O 1
ATOM 618 N N . ALA A 1 82 ? 10.696 6.806 -15.186 1.00 90.06 82 ALA A N 1
ATOM 619 C CA . ALA A 1 82 ? 10.216 7.431 -16.414 1.00 90.06 82 ALA A CA 1
ATOM 620 C C . ALA A 1 82 ? 8.733 7.834 -16.324 1.00 90.06 82 ALA A C 1
ATOM 622 O O . ALA A 1 82 ? 8.351 8.855 -16.886 1.00 90.06 82 ALA A O 1
ATOM 623 N N . ALA A 1 83 ? 7.901 7.081 -15.591 1.00 89.06 83 ALA A N 1
ATOM 624 C CA . ALA A 1 83 ? 6.508 7.460 -15.338 1.00 89.06 83 ALA A CA 1
ATOM 625 C C . ALA A 1 83 ? 6.391 8.642 -14.369 1.00 89.06 83 ALA A C 1
ATOM 627 O O . ALA A 1 83 ? 5.396 9.358 -14.403 1.00 89.06 83 ALA A O 1
ATOM 628 N N . LEU A 1 84 ? 7.387 8.817 -13.496 1.00 88.56 84 LEU A N 1
ATOM 629 C CA . LEU A 1 84 ? 7.405 9.835 -12.449 1.00 88.56 84 LEU A CA 1
ATOM 630 C C . LEU A 1 84 ? 7.896 11.206 -12.934 1.00 88.56 84 LEU A C 1
ATOM 632 O O . LEU A 1 84 ? 7.753 12.185 -12.208 1.00 88.56 84 LEU A O 1
ATOM 636 N N . ALA A 1 85 ? 8.465 11.289 -14.139 1.00 81.31 85 ALA A N 1
ATOM 637 C CA . ALA A 1 85 ? 9.016 12.526 -14.692 1.00 81.31 85 ALA A CA 1
ATOM 638 C C . ALA A 1 85 ? 7.986 13.672 -14.756 1.00 81.31 85 ALA A C 1
ATOM 640 O O . ALA A 1 85 ? 8.344 14.825 -14.525 1.00 81.31 85 ALA A O 1
ATOM 641 N N . ASP A 1 86 ? 6.712 13.343 -14.992 1.00 76.00 86 ASP A N 1
ATOM 642 C CA . ASP A 1 86 ? 5.601 14.305 -15.038 1.00 76.00 86 ASP A CA 1
ATOM 643 C C . ASP A 1 86 ? 5.011 14.621 -13.641 1.00 76.00 86 ASP A C 1
ATOM 645 O O . ASP A 1 86 ? 4.080 15.418 -13.518 1.00 76.00 86 ASP A O 1
ATOM 649 N N . GLY A 1 87 ? 5.550 14.015 -12.576 1.00 82.69 87 GLY A N 1
ATOM 650 C CA . GLY A 1 87 ? 5.065 14.119 -11.198 1.00 82.69 87 GLY A CA 1
ATOM 651 C C . GLY A 1 87 ? 4.182 12.944 -10.762 1.00 82.69 87 GLY A C 1
ATOM 652 O O . GLY A 1 87 ? 3.805 12.088 -11.558 1.00 82.69 87 GLY A O 1
ATOM 653 N N . CYS A 1 88 ? 3.858 12.884 -9.465 1.00 85.38 88 CYS A N 1
ATOM 654 C CA . CYS A 1 88 ? 2.978 11.860 -8.892 1.00 85.38 88 CYS A CA 1
ATOM 655 C C . CYS A 1 88 ? 1.651 12.480 -8.440 1.00 85.38 88 CYS A C 1
ATOM 657 O O . CYS A 1 88 ? 1.674 13.496 -7.742 1.00 85.38 88 CYS A O 1
ATOM 659 N N . PRO A 1 89 ? 0.496 11.890 -8.785 1.00 83.12 89 PRO A N 1
ATOM 660 C CA . PRO A 1 89 ? -0.790 12.376 -8.311 1.00 83.12 89 PRO A CA 1
ATOM 661 C C . PRO A 1 89 ? -0.921 12.197 -6.791 1.00 83.12 89 PRO A C 1
ATOM 663 O O . PRO A 1 89 ? -0.332 11.300 -6.181 1.00 83.12 89 PRO A O 1
ATOM 666 N N . GLY A 1 90 ? -1.691 13.091 -6.167 1.00 82.12 90 GLY A N 1
ATOM 667 C CA . GLY A 1 90 ? -1.585 13.368 -4.733 1.00 82.12 90 GLY A CA 1
ATOM 668 C C . GLY A 1 90 ? -1.813 12.172 -3.805 1.00 82.12 90 GLY A C 1
ATOM 669 O O . GLY A 1 90 ? -1.127 12.053 -2.789 1.00 82.12 90 GLY A O 1
ATOM 670 N N . ARG A 1 91 ? -2.737 11.252 -4.117 1.00 81.81 91 ARG A N 1
ATOM 671 C CA . ARG A 1 91 ? -2.978 10.098 -3.238 1.00 81.81 91 ARG A CA 1
ATOM 672 C C . ARG A 1 91 ? -1.849 9.074 -3.349 1.00 81.81 91 ARG A C 1
ATOM 674 O O . ARG A 1 91 ? -1.408 8.562 -2.318 1.00 81.81 91 ARG A O 1
ATOM 681 N N . LEU A 1 92 ? -1.343 8.805 -4.555 1.00 85.69 92 LEU A N 1
ATOM 682 C CA . LEU A 1 92 ? -0.160 7.958 -4.754 1.00 85.69 92 LEU A CA 1
ATOM 683 C C . LEU A 1 92 ? 1.110 8.548 -4.135 1.00 85.69 92 LEU A C 1
ATOM 685 O O . LEU A 1 92 ? 1.950 7.784 -3.662 1.00 85.69 92 LEU A O 1
ATOM 689 N N . ALA A 1 93 ? 1.231 9.876 -4.092 1.00 83.81 93 ALA A N 1
ATOM 690 C CA . ALA A 1 93 ? 2.423 10.552 -3.599 1.00 83.81 93 ALA A CA 1
ATOM 691 C C . ALA A 1 93 ? 2.763 10.205 -2.140 1.00 83.81 93 ALA A C 1
ATOM 693 O O . ALA A 1 93 ? 3.937 10.062 -1.817 1.00 83.81 93 ALA A O 1
ATOM 694 N N . HIS A 1 94 ? 1.773 10.019 -1.256 1.00 85.44 94 HIS A N 1
ATOM 695 C CA . HIS A 1 94 ? 2.053 9.853 0.182 1.00 85.44 94 HIS A CA 1
ATOM 696 C C . HIS A 1 94 ? 1.270 8.746 0.893 1.00 85.44 94 HIS A C 1
ATOM 698 O O . HIS A 1 94 ? 1.652 8.349 1.996 1.00 85.44 94 HIS A O 1
ATOM 704 N N . ALA A 1 95 ? 0.178 8.234 0.315 1.00 85.81 95 ALA A N 1
ATOM 705 C CA . ALA A 1 95 ? -0.692 7.305 1.040 1.00 85.81 95 ALA A CA 1
ATOM 706 C C . ALA A 1 95 ? -0.138 5.875 1.113 1.00 85.81 95 ALA A C 1
ATOM 708 O O . ALA A 1 95 ? -0.536 5.110 1.999 1.00 85.81 95 ALA A O 1
ATOM 709 N N . PHE A 1 96 ? 0.763 5.503 0.200 1.00 91.38 96 PHE A N 1
ATOM 710 C CA . PHE A 1 96 ? 1.262 4.139 0.042 1.00 91.38 96 PHE A CA 1
ATOM 711 C C . PHE A 1 96 ? 2.789 4.107 0.007 1.00 91.38 96 PHE A C 1
ATOM 713 O O . PHE A 1 96 ? 3.416 5.104 -0.340 1.00 91.38 96 PHE A O 1
ATOM 720 N N . PRO A 1 97 ? 3.424 2.989 0.406 1.00 93.50 97 PRO A N 1
ATOM 721 C CA . PRO A 1 97 ? 4.859 2.859 0.257 1.00 93.50 97 PRO A CA 1
ATOM 722 C C . PRO A 1 97 ? 5.227 2.743 -1.219 1.00 93.50 97 PRO A C 1
ATOM 724 O O . PRO A 1 97 ? 4.621 1.924 -1.921 1.00 93.50 97 PRO A O 1
ATOM 727 N N . VAL A 1 98 ? 6.218 3.512 -1.667 1.00 94.50 98 VAL A N 1
ATOM 728 C CA . VAL A 1 98 ? 6.670 3.501 -3.063 1.00 94.50 98 VAL A CA 1
ATOM 729 C C . VAL A 1 98 ? 8.035 2.841 -3.177 1.00 94.50 98 VAL A C 1
ATOM 731 O O . VAL A 1 98 ? 9.001 3.224 -2.514 1.00 94.50 98 VAL A O 1
ATOM 734 N N . VAL A 1 99 ? 8.117 1.857 -4.069 1.00 96.00 99 VAL A N 1
ATOM 735 C CA . VAL A 1 99 ? 9.378 1.313 -4.568 1.00 96.00 99 VAL A CA 1
ATOM 736 C C . VAL A 1 99 ? 9.640 1.923 -5.942 1.00 96.00 99 VAL A C 1
ATOM 738 O O . VAL A 1 99 ? 8.952 1.597 -6.909 1.00 96.00 99 VAL A O 1
ATOM 741 N N . LEU A 1 100 ? 10.626 2.810 -6.030 1.00 95.06 100 LEU A N 1
ATOM 742 C CA . LEU A 1 100 ? 11.003 3.474 -7.272 1.00 95.06 100 LEU A CA 1
ATOM 743 C C . LEU A 1 100 ? 11.989 2.606 -8.062 1.00 95.06 100 LEU A C 1
ATOM 745 O O . LEU A 1 100 ? 13.004 2.161 -7.527 1.00 95.06 100 LEU A O 1
ATOM 749 N N . VAL A 1 101 ? 11.715 2.377 -9.341 1.00 96.00 101 VAL A N 1
ATOM 750 C CA . VAL A 1 101 ? 12.627 1.709 -10.271 1.00 96.00 101 VAL A CA 1
ATOM 751 C C . VAL A 1 101 ? 13.329 2.772 -11.104 1.00 96.00 101 VAL A C 1
ATOM 753 O O . VAL A 1 101 ? 12.696 3.456 -11.900 1.00 96.00 101 VAL A O 1
ATOM 756 N N . ILE A 1 102 ? 14.639 2.902 -10.928 1.00 94.88 102 ILE A N 1
ATOM 757 C CA . ILE A 1 102 ? 15.470 3.903 -11.602 1.00 94.88 102 ILE A CA 1
ATOM 758 C C . ILE A 1 102 ? 16.436 3.231 -12.590 1.00 94.88 102 ILE A C 1
ATOM 760 O O . ILE A 1 102 ? 16.899 2.113 -12.336 1.00 94.88 102 ILE A O 1
ATOM 764 N N . PRO A 1 103 ? 16.774 3.869 -13.722 1.00 93.81 103 PRO A N 1
ATOM 765 C CA . PRO A 1 103 ? 17.900 3.434 -14.538 1.00 93.81 103 PRO A CA 1
ATOM 766 C C . PRO A 1 103 ? 19.238 3.669 -13.808 1.00 93.81 103 PRO A C 1
ATOM 768 O O . PRO A 1 103 ? 19.303 4.386 -12.810 1.00 93.81 103 PRO A O 1
ATOM 771 N N . ALA A 1 104 ? 20.310 3.015 -14.260 1.00 91.94 104 ALA A N 1
ATOM 772 C CA . ALA A 1 104 ? 21.612 3.062 -13.580 1.00 91.94 104 ALA A CA 1
ATOM 773 C C . ALA A 1 104 ? 22.287 4.443 -13.632 1.00 91.94 104 ALA A C 1
ATOM 775 O O . ALA A 1 104 ? 23.092 4.765 -12.764 1.00 91.94 104 ALA A O 1
ATOM 776 N N . ASP A 1 105 ? 21.950 5.240 -14.640 1.00 91.31 105 ASP A N 1
ATOM 777 C CA . ASP A 1 105 ? 22.415 6.604 -14.882 1.00 91.31 105 ASP A CA 1
ATOM 778 C C . ASP A 1 105 ? 21.466 7.674 -14.315 1.00 91.31 105 ASP A C 1
ATOM 780 O O . ASP A 1 105 ? 21.650 8.862 -14.574 1.00 91.31 105 ASP A O 1
ATOM 784 N N . TYR A 1 106 ? 20.453 7.275 -13.538 1.00 89.19 106 TYR A N 1
ATOM 785 C CA . TYR A 1 106 ? 19.500 8.211 -12.953 1.00 89.19 106 TYR A CA 1
ATOM 786 C C . TYR A 1 106 ? 20.168 9.154 -11.949 1.00 89.19 106 TYR A C 1
ATOM 788 O O . TYR A 1 106 ? 20.887 8.711 -11.049 1.00 89.19 106 TYR A O 1
ATOM 796 N N . ASP A 1 107 ? 19.863 10.450 -12.042 1.00 85.19 107 ASP A N 1
ATOM 797 C CA . ASP A 1 107 ? 20.325 11.435 -11.066 1.00 85.19 107 ASP A CA 1
ATOM 798 C C . ASP A 1 107 ? 19.595 11.264 -9.728 1.00 85.19 107 ASP A C 1
ATOM 800 O O . ASP A 1 107 ? 18.474 11.731 -9.508 1.00 85.19 107 ASP A O 1
ATOM 804 N N . THR A 1 108 ? 20.256 10.587 -8.794 1.00 83.25 108 THR A N 1
ATOM 805 C CA . THR A 1 108 ? 19.701 10.354 -7.463 1.00 83.25 108 THR A CA 1
ATOM 806 C C . THR A 1 108 ? 19.659 11.608 -6.589 1.00 83.25 108 THR A C 1
ATOM 808 O O . THR A 1 108 ? 18.934 11.604 -5.596 1.00 83.25 108 THR A O 1
ATOM 811 N N . ALA A 1 109 ? 20.396 12.678 -6.922 1.00 81.62 109 ALA A N 1
ATOM 812 C CA . ALA A 1 109 ? 20.386 13.911 -6.129 1.00 81.62 109 ALA A CA 1
ATOM 813 C C . ALA A 1 109 ? 19.014 14.602 -6.181 1.00 81.62 109 ALA A C 1
ATOM 815 O O . ALA A 1 109 ? 18.554 15.150 -5.179 1.00 81.62 109 ALA A O 1
ATOM 816 N N . GLY A 1 110 ? 18.319 14.492 -7.318 1.00 79.75 110 GLY A N 1
ATOM 817 C CA . GLY A 1 110 ? 16.971 15.027 -7.512 1.00 79.75 110 GLY A CA 1
ATOM 818 C C . GLY A 1 110 ? 15.877 14.312 -6.715 1.00 79.75 110 GLY A C 1
ATOM 819 O O . GLY A 1 110 ? 14.804 14.879 -6.517 1.00 79.75 110 GLY A O 1
ATOM 820 N N . LEU A 1 111 ? 16.130 13.099 -6.203 1.00 82.94 111 LEU A N 1
ATOM 821 C CA . LEU A 1 111 ? 15.110 12.317 -5.492 1.00 82.94 111 LEU A CA 1
ATOM 822 C C . LEU A 1 111 ? 14.610 13.012 -4.219 1.00 82.94 111 LEU A C 1
ATOM 824 O O . LEU A 1 111 ? 13.441 12.875 -3.877 1.00 82.94 111 LEU A O 1
ATOM 828 N N . ALA A 1 112 ? 15.467 13.781 -3.542 1.00 79.62 112 ALA A N 1
ATOM 829 C CA . ALA A 1 112 ? 15.103 14.518 -2.329 1.00 79.62 112 ALA A CA 1
ATOM 830 C C . ALA A 1 112 ? 14.143 15.694 -2.589 1.00 79.62 112 ALA A C 1
ATOM 832 O O . ALA A 1 112 ? 13.528 16.199 -1.653 1.00 79.62 112 ALA A O 1
ATOM 833 N N . HIS A 1 113 ? 14.035 16.141 -3.841 1.00 79.81 113 HIS A N 1
ATOM 834 C CA . HIS A 1 113 ? 13.152 17.233 -4.250 1.00 79.81 113 HIS A CA 1
ATOM 835 C C . HIS A 1 113 ? 11.795 16.742 -4.763 1.00 79.81 113 HIS A C 1
ATOM 837 O O . HIS A 1 113 ? 10.924 17.562 -5.050 1.00 79.81 113 HIS A O 1
ATOM 843 N N . LEU A 1 114 ? 11.604 15.425 -4.885 1.00 81.94 114 LEU A N 1
ATOM 844 C CA . LEU A 1 114 ? 10.323 14.851 -5.268 1.00 81.94 114 LEU A CA 1
ATOM 845 C C . LEU A 1 114 ? 9.353 14.938 -4.091 1.00 81.94 114 LEU A C 1
ATOM 847 O O . LEU A 1 114 ? 9.647 14.455 -2.998 1.00 81.94 114 LEU A O 1
ATOM 851 N N . ASP A 1 115 ? 8.166 15.485 -4.338 1.00 85.81 115 ASP A N 1
ATOM 852 C CA . ASP A 1 115 ? 7.062 15.485 -3.375 1.00 85.81 115 ASP A CA 1
ATOM 853 C C . ASP A 1 115 ? 6.359 14.118 -3.360 1.00 85.81 115 ASP A C 1
ATOM 855 O O . ASP A 1 115 ? 5.174 13.982 -3.640 1.00 85.81 115 ASP A O 1
ATOM 859 N N . VAL A 1 116 ? 7.143 13.057 -3.152 1.00 87.50 116 VAL A N 1
ATOM 860 C CA . VAL A 1 116 ? 6.701 11.662 -3.210 1.00 87.50 116 VAL A CA 1
ATOM 861 C C . VAL A 1 116 ? 7.414 10.870 -2.130 1.00 87.50 116 VAL A C 1
ATOM 863 O O . VAL A 1 116 ? 8.634 10.919 -1.985 1.00 87.50 116 VAL A O 1
ATOM 866 N N . ARG A 1 117 ? 6.649 10.088 -1.376 1.00 88.06 117 ARG A N 1
ATOM 867 C CA . ARG A 1 117 ? 7.159 9.147 -0.388 1.00 88.06 117 ARG A CA 1
ATOM 868 C C . ARG A 1 117 ? 7.846 7.995 -1.103 1.00 88.06 117 ARG A C 1
ATOM 870 O O . ARG A 1 117 ? 7.165 7.137 -1.642 1.00 88.06 117 ARG A O 1
ATOM 877 N N . ILE A 1 118 ? 9.176 7.958 -1.074 1.00 91.50 118 ILE A N 1
ATOM 878 C CA . ILE A 1 118 ? 9.978 6.860 -1.626 1.00 91.50 118 ILE A CA 1
ATOM 879 C C . ILE A 1 118 ? 10.562 6.044 -0.472 1.00 91.50 118 ILE A C 1
ATOM 881 O O . ILE A 1 118 ? 11.387 6.534 0.296 1.00 91.50 118 ILE A O 1
ATOM 885 N N . ASP A 1 119 ? 10.157 4.782 -0.363 1.00 91.94 119 ASP A N 1
ATOM 886 C CA . ASP A 1 119 ? 10.600 3.874 0.701 1.00 91.94 119 ASP A CA 1
ATOM 887 C C . ASP A 1 119 ? 11.801 3.024 0.275 1.00 91.94 119 ASP A C 1
ATOM 889 O O . ASP A 1 119 ? 12.597 2.574 1.104 1.00 91.94 119 ASP A O 1
ATOM 893 N N . ALA A 1 120 ? 11.933 2.765 -1.025 1.00 92.00 120 ALA A N 1
ATOM 894 C CA . ALA A 1 120 ? 13.060 2.036 -1.584 1.00 92.00 120 ALA A CA 1
ATOM 895 C C . ALA A 1 120 ? 13.286 2.395 -3.051 1.00 92.00 120 ALA A C 1
ATOM 897 O O . ALA A 1 120 ? 12.337 2.654 -3.784 1.00 92.00 120 ALA A O 1
ATOM 898 N N . CYS A 1 121 ? 14.541 2.297 -3.489 1.00 93.75 121 CYS A N 1
ATOM 899 C CA . CYS A 1 121 ? 14.910 2.374 -4.897 1.00 93.75 121 CYS A CA 1
ATOM 900 C C . CYS A 1 121 ? 15.492 1.037 -5.373 1.00 93.75 121 CYS A C 1
ATOM 902 O O . CYS A 1 121 ? 16.198 0.351 -4.625 1.00 93.75 121 CYS A O 1
ATOM 904 N N . LEU A 1 122 ? 15.206 0.688 -6.622 1.00 94.94 122 LEU A N 1
ATOM 905 C CA . LEU A 1 122 ? 15.756 -0.446 -7.354 1.00 94.94 122 LEU A CA 1
ATOM 906 C C . LEU A 1 122 ? 16.398 0.054 -8.643 1.00 94.9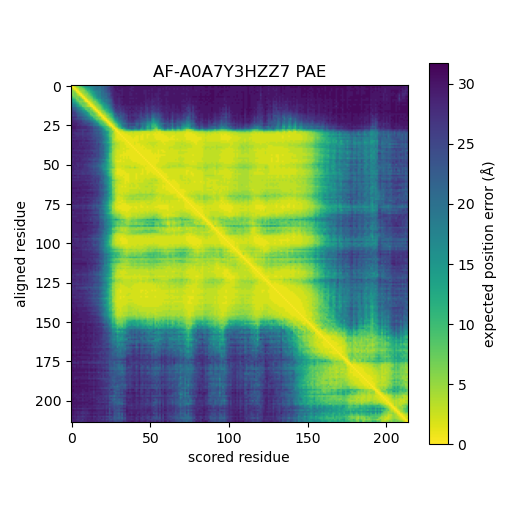4 122 LEU A C 1
ATOM 908 O O . LEU A 1 122 ? 15.792 0.837 -9.365 1.00 94.94 122 LEU A O 1
ATOM 912 N N . ILE A 1 123 ? 17.600 -0.428 -8.945 1.00 95.25 123 ILE A N 1
ATOM 913 C CA . ILE A 1 123 ? 18.350 -0.008 -10.131 1.00 95.25 123 ILE A CA 1
ATOM 914 C C . ILE A 1 123 ? 18.133 -1.025 -11.259 1.00 95.25 123 ILE A C 1
ATOM 916 O O . ILE A 1 123 ? 18.241 -2.234 -11.038 1.00 95.25 123 ILE A O 1
ATOM 920 N N . LYS A 1 124 ? 17.827 -0.557 -12.476 1.00 92.50 124 LYS A N 1
ATOM 921 C CA . LYS A 1 124 ? 17.790 -1.404 -13.679 1.00 92.50 124 LYS A CA 1
ATOM 922 C C . LYS A 1 124 ? 19.222 -1.822 -14.079 1.00 92.50 124 LYS A C 1
ATOM 924 O O . LYS A 1 124 ? 20.121 -0.986 -14.033 1.00 92.50 124 LYS A O 1
ATOM 929 N N . PRO A 1 125 ? 19.454 -3.070 -14.532 1.00 93.19 125 PRO A N 1
ATOM 930 C CA . PRO A 1 125 ? 18.469 -4.118 -14.795 1.00 93.19 125 PRO A CA 1
ATOM 931 C C . PRO A 1 125 ? 17.967 -4.798 -13.514 1.00 93.19 125 PRO A C 1
ATOM 933 O O . PRO A 1 125 ? 18.744 -5.216 -12.657 1.00 93.19 125 PRO A O 1
ATOM 936 N N . LEU A 1 126 ? 16.645 -4.957 -13.414 1.00 93.25 126 LEU A N 1
ATOM 937 C CA . LEU A 1 126 ? 16.009 -5.553 -12.243 1.00 93.25 126 LEU A CA 1
ATOM 938 C C . LEU A 1 126 ? 16.373 -7.033 -12.098 1.00 93.25 126 LEU A C 1
ATOM 940 O O . LEU A 1 126 ? 16.229 -7.822 -13.034 1.00 93.25 126 LEU A O 1
ATOM 944 N N . ARG A 1 127 ? 16.768 -7.419 -10.883 1.00 93.38 127 ARG A N 1
ATOM 945 C CA . ARG A 1 127 ? 16.962 -8.819 -10.491 1.00 93.38 127 ARG A CA 1
ATOM 946 C C . ARG A 1 127 ? 15.734 -9.312 -9.718 1.00 93.38 127 ARG A C 1
ATOM 948 O O . ARG A 1 127 ? 15.356 -8.644 -8.753 1.00 93.38 127 ARG A O 1
ATOM 955 N N . PRO A 1 128 ? 15.157 -10.485 -10.047 1.00 94.50 128 PRO A N 1
ATOM 956 C CA . PRO A 1 128 ? 13.950 -10.987 -9.381 1.00 94.50 128 PRO A CA 1
ATOM 957 C C . PRO A 1 128 ? 14.098 -11.066 -7.860 1.00 94.50 128 PRO A C 1
ATOM 959 O O . PRO A 1 128 ? 13.250 -10.580 -7.123 1.00 94.50 128 PRO A O 1
ATOM 962 N N . ILE A 1 129 ? 15.227 -11.603 -7.388 1.00 94.44 129 ILE A N 1
ATOM 963 C CA . ILE A 1 129 ? 15.512 -11.771 -5.956 1.00 94.44 129 ILE A CA 1
ATOM 964 C C . ILE A 1 129 ? 15.511 -10.419 -5.230 1.00 94.44 129 ILE A C 1
ATOM 966 O O . ILE A 1 129 ? 14.986 -10.304 -4.125 1.00 94.44 129 ILE A O 1
ATOM 970 N N . GLU A 1 130 ? 16.074 -9.383 -5.855 1.00 95.12 130 GLU A N 1
ATOM 971 C CA . GLU A 1 130 ? 16.158 -8.052 -5.257 1.00 95.12 130 GLU A CA 1
ATOM 972 C C . GLU A 1 130 ? 14.790 -7.365 -5.224 1.00 95.12 130 GLU A C 1
ATOM 974 O O . GLU A 1 130 ? 14.384 -6.861 -4.176 1.00 95.12 130 GLU A O 1
ATOM 979 N N . LEU A 1 131 ? 14.051 -7.418 -6.337 1.00 95.62 131 LEU A N 1
ATOM 980 C CA . LEU A 1 131 ? 12.680 -6.919 -6.425 1.00 95.62 131 LEU A CA 1
ATOM 981 C C . LEU A 1 131 ? 11.800 -7.551 -5.342 1.00 95.62 131 LEU A C 1
ATOM 983 O O . LEU A 1 131 ? 11.171 -6.840 -4.558 1.00 95.62 131 LEU A O 1
ATOM 987 N N . LEU A 1 132 ? 11.798 -8.883 -5.267 1.00 95.00 132 LEU A N 1
ATOM 988 C CA . LEU A 1 132 ? 11.000 -9.635 -4.305 1.00 95.00 132 LEU A CA 1
ATOM 989 C C . LEU A 1 132 ? 11.385 -9.290 -2.868 1.00 95.00 132 LEU A C 1
ATOM 991 O O . LEU A 1 132 ? 10.503 -9.069 -2.040 1.00 95.00 132 LEU A O 1
ATOM 995 N N . ALA A 1 133 ? 12.679 -9.170 -2.564 1.00 93.88 133 ALA A N 1
ATOM 996 C CA . ALA A 1 133 ? 13.144 -8.796 -1.232 1.00 93.88 133 ALA A CA 1
ATOM 997 C C . ALA A 1 133 ? 12.709 -7.374 -0.827 1.00 93.88 133 ALA A C 1
ATOM 999 O O . ALA A 1 133 ? 12.280 -7.171 0.316 1.00 93.88 133 ALA A O 1
ATOM 1000 N N . ARG A 1 134 ? 12.779 -6.397 -1.744 1.00 94.75 134 ARG A N 1
ATOM 1001 C CA . ARG A 1 134 ? 12.365 -5.005 -1.486 1.00 94.75 134 ARG A CA 1
ATOM 1002 C C . ARG A 1 134 ? 10.858 -4.879 -1.313 1.00 94.75 134 ARG A C 1
ATOM 1004 O O . ARG A 1 134 ? 10.414 -4.343 -0.299 1.00 94.75 134 ARG A O 1
ATOM 1011 N N . VAL A 1 135 ? 10.084 -5.453 -2.232 1.00 94.50 135 VAL A N 1
ATOM 1012 C CA . VAL A 1 135 ? 8.620 -5.560 -2.127 1.00 94.50 135 VAL A CA 1
ATOM 1013 C C . VAL A 1 135 ? 8.237 -6.219 -0.809 1.00 94.50 135 VAL A C 1
ATOM 1015 O O . VAL A 1 135 ? 7.387 -5.729 -0.064 1.00 94.50 135 VAL A O 1
ATOM 1018 N N . ALA A 1 136 ? 8.932 -7.300 -0.461 1.00 92.88 136 ALA A N 1
ATOM 1019 C CA . ALA A 1 136 ? 8.682 -8.021 0.763 1.00 92.88 136 ALA A CA 1
ATOM 1020 C C . ALA A 1 136 ? 8.891 -7.183 2.023 1.00 92.88 136 ALA A C 1
ATOM 1022 O O . ALA A 1 136 ? 8.118 -7.320 2.975 1.00 92.88 136 ALA A O 1
ATOM 1023 N N . ALA A 1 137 ? 9.944 -6.368 2.046 1.00 93.00 137 ALA A N 1
ATOM 1024 C CA . ALA A 1 137 ? 10.241 -5.461 3.141 1.00 93.00 137 ALA A CA 1
ATOM 1025 C C . ALA A 1 137 ? 9.213 -4.327 3.232 1.00 93.00 137 ALA A C 1
ATOM 1027 O O . ALA A 1 137 ? 8.695 -4.095 4.324 1.00 93.00 137 ALA A O 1
ATOM 1028 N N . ALA A 1 138 ? 8.856 -3.708 2.104 1.00 93.50 138 ALA A N 1
ATOM 1029 C CA . ALA A 1 138 ? 7.870 -2.630 2.040 1.00 93.50 138 ALA A CA 1
ATOM 1030 C C . ALA A 1 138 ? 6.485 -3.084 2.533 1.00 93.50 138 ALA A C 1
ATOM 1032 O O . ALA A 1 138 ? 5.886 -2.437 3.389 1.00 93.50 138 ALA A O 1
ATOM 1033 N N . VAL A 1 139 ? 6.022 -4.264 2.104 1.00 93.25 139 VAL A N 1
ATOM 1034 C CA . VAL A 1 139 ? 4.760 -4.865 2.577 1.00 93.25 139 VAL A CA 1
ATOM 1035 C C . VAL A 1 139 ? 4.782 -5.097 4.092 1.00 93.25 139 VAL A C 1
ATOM 1037 O O . VAL A 1 139 ? 3.826 -4.776 4.798 1.00 93.25 139 VAL A O 1
ATOM 1040 N N . ARG A 1 140 ? 5.888 -5.627 4.635 1.00 92.25 140 ARG A N 1
ATOM 1041 C CA . ARG A 1 140 ? 6.022 -5.824 6.090 1.00 92.25 140 ARG A CA 1
ATOM 1042 C C . ARG A 1 140 ? 6.004 -4.499 6.850 1.00 92.25 140 ARG A C 1
ATOM 1044 O O . ARG A 1 140 ? 5.380 -4.435 7.906 1.00 92.25 140 ARG A O 1
ATOM 1051 N N . ALA A 1 141 ? 6.678 -3.473 6.334 1.00 89.38 141 ALA A N 1
ATOM 1052 C CA . ALA A 1 141 ? 6.689 -2.143 6.933 1.00 89.38 141 ALA A CA 1
ATOM 1053 C C . ALA A 1 141 ? 5.281 -1.533 6.935 1.00 89.38 141 ALA A C 1
ATOM 1055 O O . ALA A 1 141 ? 4.805 -1.117 7.990 1.00 89.38 141 ALA A O 1
ATOM 1056 N N . ARG A 1 142 ? 4.561 -1.605 5.808 1.00 90.62 142 ARG A N 1
ATOM 1057 C CA . ARG A 1 142 ? 3.182 -1.114 5.702 1.00 90.62 142 ARG A CA 1
ATOM 1058 C C . ARG A 1 142 ? 2.239 -1.775 6.692 1.00 90.62 142 ARG A C 1
ATOM 1060 O O . ARG A 1 142 ? 1.445 -1.105 7.340 1.00 90.62 142 ARG A O 1
ATOM 1067 N N . ARG A 1 143 ? 2.317 -3.096 6.833 1.00 90.44 143 ARG A N 1
ATOM 1068 C CA . ARG A 1 143 ? 1.455 -3.823 7.773 1.00 90.44 143 ARG A CA 1
ATOM 1069 C C . ARG A 1 143 ? 1.722 -3.433 9.223 1.00 90.44 143 ARG A C 1
ATOM 1071 O O . ARG A 1 143 ? 0.779 -3.346 10.001 1.00 90.44 143 ARG A O 1
ATOM 1078 N N . ARG A 1 144 ? 2.983 -3.174 9.585 1.00 88.81 144 ARG A N 1
ATOM 1079 C CA . ARG A 1 144 ? 3.335 -2.645 10.913 1.00 88.81 144 ARG A CA 1
ATOM 1080 C C . ARG A 1 144 ? 2.772 -1.243 11.117 1.00 88.81 144 ARG A C 1
ATOM 1082 O O . ARG A 1 144 ? 2.141 -1.009 12.138 1.00 88.81 144 ARG A O 1
ATOM 1089 N N . GLU A 1 145 ? 2.927 -0.365 10.129 1.00 87.38 145 GLU A N 1
ATOM 1090 C CA . GLU A 1 145 ? 2.377 0.995 10.144 1.00 87.38 145 GLU A CA 1
ATOM 1091 C C . GLU A 1 145 ? 0.855 0.977 10.375 1.00 87.38 145 GLU A C 1
ATOM 1093 O O . GLU A 1 145 ? 0.358 1.626 11.293 1.00 87.38 145 GLU A O 1
ATOM 1098 N N . LEU A 1 146 ? 0.120 0.156 9.617 1.00 85.38 146 LEU A N 1
ATOM 1099 C CA . LEU A 1 146 ? -1.330 0.003 9.772 1.00 85.38 146 LEU A CA 1
ATOM 1100 C C . LEU A 1 146 ? -1.720 -0.591 11.135 1.00 85.38 146 LEU A C 1
ATOM 1102 O O . LEU A 1 146 ? -2.679 -0.134 11.754 1.00 85.38 146 LEU A O 1
ATOM 1106 N N . ALA A 1 147 ? -0.976 -1.582 11.635 1.00 84.69 147 ALA A N 1
ATOM 1107 C CA . ALA A 1 147 ? -1.230 -2.166 12.953 1.00 84.69 147 ALA A CA 1
ATOM 1108 C C . ALA A 1 147 ? -0.995 -1.156 14.089 1.00 84.69 147 ALA A C 1
ATOM 1110 O O . ALA A 1 147 ? -1.776 -1.089 15.039 1.00 84.69 147 ALA A O 1
ATOM 1111 N N . GLU A 1 148 ? 0.054 -0.338 13.987 1.00 83.25 148 GLU A N 1
ATOM 1112 C CA . GLU A 1 148 ? 0.317 0.748 14.930 1.00 83.25 148 GLU A CA 1
ATOM 1113 C C . GLU A 1 148 ? -0.772 1.817 14.886 1.00 83.25 148 GLU A C 1
ATOM 1115 O O . GLU A 1 148 ? -1.195 2.290 15.939 1.00 83.25 148 GLU A O 1
ATOM 1120 N N . MET A 1 149 ? -1.237 2.190 13.690 1.00 77.81 149 MET A N 1
ATOM 1121 C CA . MET A 1 149 ? -2.349 3.127 13.523 1.00 77.81 149 MET A CA 1
ATOM 1122 C C . MET A 1 149 ? -3.615 2.601 14.201 1.00 77.81 149 MET A C 1
ATOM 1124 O O . MET A 1 149 ? -4.186 3.316 15.019 1.00 77.81 149 MET A O 1
ATOM 1128 N N . GLY A 1 150 ? -3.989 1.340 13.970 1.00 78.38 150 GLY A N 1
ATOM 1129 C CA . GLY A 1 150 ? -5.147 0.731 14.633 1.00 78.38 150 GLY A CA 1
ATOM 1130 C C . GLY A 1 150 ? -5.007 0.680 16.159 1.00 78.38 150 GLY A C 1
ATOM 1131 O O . GLY A 1 150 ? -5.952 0.971 16.889 1.00 78.38 150 GLY A O 1
ATOM 1132 N N . LEU A 1 151 ? -3.807 0.391 16.676 1.00 76.12 151 LEU A N 1
ATOM 1133 C CA . LEU A 1 151 ? -3.550 0.423 18.119 1.00 76.12 151 LEU A CA 1
ATOM 1134 C C . LEU A 1 151 ? -3.626 1.847 18.693 1.00 76.12 151 LEU A C 1
ATOM 1136 O O . LEU A 1 151 ? -4.130 2.034 19.802 1.00 76.12 151 LEU A O 1
ATOM 1140 N N . ARG A 1 152 ? -3.121 2.853 17.966 1.00 71.50 152 ARG A N 1
ATOM 1141 C CA . ARG A 1 152 ? -3.237 4.270 18.348 1.00 71.50 152 ARG A CA 1
ATOM 1142 C C . ARG A 1 152 ? -4.690 4.723 18.338 1.00 71.50 152 ARG A C 1
ATOM 1144 O O . ARG A 1 152 ? -5.086 5.432 19.253 1.00 71.50 152 ARG A O 1
ATOM 1151 N N . GLU A 1 153 ? -5.475 4.293 17.361 1.00 75.62 153 GLU A N 1
ATOM 1152 C CA . GLU A 1 153 ? -6.897 4.609 17.268 1.00 75.62 153 GLU A CA 1
ATOM 1153 C C . GLU A 1 153 ? -7.677 4.009 18.442 1.00 75.62 153 GLU A C 1
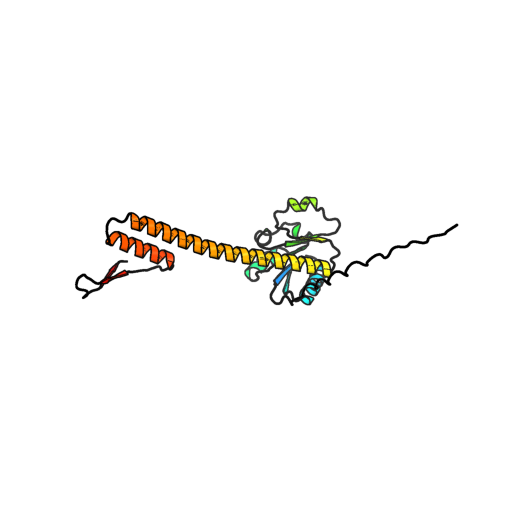ATOM 1155 O O . GLU A 1 153 ? -8.412 4.727 19.118 1.00 75.62 153 GLU A O 1
ATOM 1160 N N . LEU A 1 154 ? -7.410 2.745 18.789 1.00 70.75 154 LEU A N 1
ATOM 1161 C CA . LEU A 1 154 ? -8.010 2.088 19.952 1.00 70.75 154 LEU A CA 1
ATOM 1162 C C . LEU A 1 154 ? -7.608 2.760 21.276 1.00 70.75 154 LEU A C 1
ATOM 1164 O O . LEU A 1 154 ? -8.443 2.985 22.151 1.00 70.75 154 LEU A O 1
ATOM 1168 N N . ARG A 1 155 ? -6.326 3.118 21.432 1.00 71.19 155 ARG A N 1
ATOM 1169 C CA . ARG A 1 155 ? -5.837 3.862 22.607 1.00 71.19 155 ARG A CA 1
ATOM 1170 C C . ARG A 1 155 ? -6.421 5.270 22.675 1.00 71.19 155 ARG A C 1
ATOM 1172 O O . ARG A 1 155 ? -6.729 5.735 23.765 1.00 71.19 155 ARG A O 1
ATOM 1179 N N . GLY A 1 156 ? -6.576 5.935 21.534 1.00 71.19 156 GLY A N 1
ATOM 1180 C CA . GLY A 1 156 ? -7.221 7.238 21.424 1.00 71.19 156 GLY A CA 1
ATOM 1181 C C . GLY A 1 156 ? -8.692 7.171 21.819 1.00 71.19 156 GLY A C 1
ATOM 1182 O O . GLY A 1 156 ? -9.158 8.041 22.545 1.00 71.19 156 GLY A O 1
ATOM 1183 N N . GLU A 1 157 ? -9.396 6.110 21.427 1.00 71.25 157 GLU A N 1
ATOM 1184 C CA . GLU A 1 157 ? -10.775 5.866 21.847 1.00 71.25 157 GLU A CA 1
ATOM 1185 C C . GLU A 1 157 ? -10.881 5.657 23.360 1.00 71.25 157 GLU A C 1
ATOM 1187 O O . GLU A 1 157 ? -11.694 6.300 24.021 1.00 71.25 157 GLU A O 1
ATOM 1192 N N . GLN A 1 158 ? -9.993 4.850 23.948 1.00 72.00 158 GLN A N 1
ATOM 1193 C CA . GLN A 1 158 ? -9.955 4.696 25.404 1.00 72.00 158 GLN A CA 1
ATOM 1194 C C . GLN A 1 158 ? -9.578 5.990 26.132 1.00 72.00 158 GLN A C 1
ATOM 1196 O O . GLN A 1 158 ? -10.154 6.288 27.176 1.00 72.00 158 GLN A O 1
ATOM 1201 N N . ALA A 1 159 ? -8.654 6.782 25.586 1.00 74.31 159 ALA A N 1
ATOM 1202 C CA . ALA A 1 159 ? -8.292 8.077 26.152 1.00 74.31 159 ALA A CA 1
ATOM 1203 C C . ALA A 1 159 ? -9.468 9.065 26.097 1.00 74.31 159 ALA A C 1
ATOM 1205 O O . ALA A 1 159 ? -9.740 9.724 27.096 1.00 74.31 159 ALA A O 1
ATOM 1206 N N . ARG A 1 160 ? -10.210 9.118 24.980 1.00 73.12 160 ARG A N 1
ATOM 1207 C CA . ARG A 1 160 ? -11.445 9.912 24.854 1.00 73.12 160 ARG A CA 1
ATOM 1208 C C . ARG A 1 160 ? -12.474 9.501 25.904 1.00 73.12 160 ARG A C 1
ATOM 1210 O O . ARG A 1 160 ? -12.998 10.359 26.607 1.00 73.12 160 ARG A O 1
ATOM 1217 N N . MET A 1 161 ? -12.701 8.198 26.055 1.00 73.81 161 MET A N 1
ATOM 1218 C CA . MET A 1 161 ? -13.610 7.647 27.062 1.00 73.81 161 MET A CA 1
ATOM 1219 C C . MET A 1 161 ? -13.190 8.043 28.485 1.00 73.81 161 MET A C 1
ATOM 1221 O O . MET A 1 161 ? -14.006 8.496 29.285 1.00 73.81 161 MET A O 1
ATOM 1225 N N . TRP A 1 162 ? -11.897 7.925 28.797 1.00 76.50 162 TRP A N 1
ATOM 1226 C CA . TRP A 1 162 ? -11.350 8.293 30.101 1.00 76.50 162 TRP A CA 1
ATOM 1227 C C . TRP A 1 162 ? -11.472 9.794 30.387 1.00 76.50 162 TRP A C 1
ATOM 1229 O O . TRP A 1 162 ? -11.821 10.179 31.502 1.00 76.50 162 TRP A O 1
ATOM 1239 N N . THR A 1 163 ? -11.243 10.651 29.388 1.00 81.62 163 THR A N 1
ATOM 1240 C CA . THR A 1 163 ? -11.467 1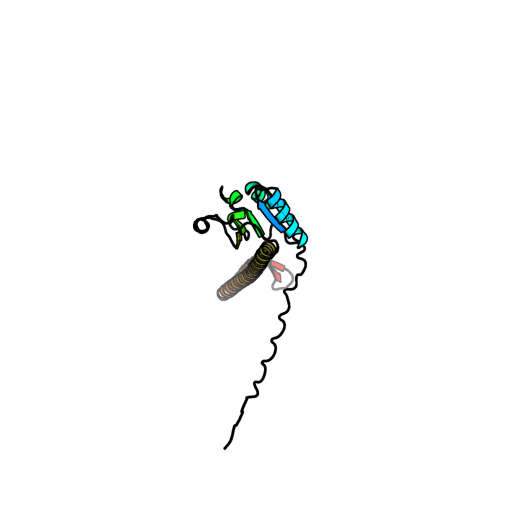2.099 29.503 1.00 81.62 163 THR A CA 1
ATOM 1241 C C . THR A 1 163 ? -12.927 12.409 29.820 1.00 81.62 163 THR A C 1
ATOM 1243 O O . THR A 1 163 ? -13.186 13.137 30.774 1.00 81.62 163 THR A O 1
ATOM 1246 N N . VAL A 1 164 ? -13.875 11.801 29.099 1.00 79.69 164 VAL A N 1
ATOM 1247 C CA . VAL A 1 164 ? -15.316 11.983 29.351 1.00 79.69 164 VAL A CA 1
ATOM 1248 C C . VAL A 1 164 ? -15.690 11.558 30.776 1.00 79.69 164 VAL A C 1
ATOM 1250 O O . VAL A 1 164 ? -16.414 12.277 31.464 1.00 79.69 164 VAL A O 1
ATOM 1253 N N . LEU A 1 165 ? -15.156 10.435 31.264 1.00 80.38 165 LEU A N 1
ATOM 1254 C CA . LEU A 1 165 ? -15.392 9.967 32.635 1.00 80.38 165 LEU A CA 1
ATOM 1255 C C . LEU A 1 165 ? -14.796 10.896 33.701 1.00 80.38 165 LEU A C 1
ATOM 1257 O O . LEU A 1 165 ? -15.437 11.135 34.724 1.00 80.38 165 LEU A O 1
ATOM 1261 N N . LEU A 1 166 ? -13.595 11.433 33.480 1.00 80.56 166 LEU A N 1
ATOM 1262 C CA . LEU A 1 166 ? -12.970 12.381 34.408 1.00 80.56 166 LEU A CA 1
ATOM 1263 C C . LEU A 1 166 ? -13.701 13.726 34.443 1.00 80.56 166 LEU A C 1
ATOM 1265 O O . LEU A 1 166 ? -13.873 14.314 35.516 1.00 80.56 166 LEU A O 1
ATOM 1269 N N . ASP A 1 167 ? -14.139 14.219 33.286 1.00 79.12 167 ASP A N 1
ATOM 1270 C CA . ASP A 1 167 ? -14.940 15.437 33.203 1.00 79.12 167 ASP A CA 1
ATOM 1271 C C . ASP A 1 167 ? -16.294 15.235 33.888 1.00 79.12 167 ASP A C 1
ATOM 1273 O O . ASP A 1 167 ? -16.721 16.093 34.664 1.00 79.12 167 ASP A O 1
ATOM 1277 N N . PHE A 1 168 ? -16.906 14.058 33.731 1.00 79.25 168 PHE A N 1
ATOM 1278 C CA . PHE A 1 168 ? -18.098 13.669 34.480 1.00 79.25 168 PHE A CA 1
ATOM 1279 C C . PHE A 1 168 ? -17.851 13.615 35.992 1.00 79.25 168 PHE A C 1
ATOM 1281 O O . PHE A 1 168 ? -18.603 14.226 36.752 1.00 79.25 168 PHE A O 1
ATOM 1288 N N . SER A 1 169 ? -16.783 12.955 36.456 1.00 82.00 169 SER A N 1
ATOM 1289 C CA . SER A 1 169 ? -16.486 12.859 37.892 1.00 82.00 169 SER A CA 1
ATOM 1290 C C . SER A 1 169 ? -16.233 14.235 38.516 1.00 82.00 169 SER A C 1
ATOM 1292 O O . SER A 1 169 ? -16.653 14.500 39.642 1.00 82.00 169 SER A O 1
ATOM 1294 N N . ARG A 1 170 ? -15.589 15.147 37.774 1.00 79.31 170 ARG A N 1
ATOM 1295 C CA . ARG A 1 170 ? -15.403 16.544 38.197 1.00 79.31 170 ARG A CA 1
ATOM 1296 C C . ARG A 1 170 ? -16.714 17.323 38.216 1.00 79.31 170 ARG A C 1
ATOM 1298 O O . ARG A 1 170 ? -16.929 18.102 39.141 1.00 79.31 170 ARG A O 1
ATOM 1305 N N . ALA A 1 171 ? -17.575 17.133 37.220 1.00 73.38 171 ALA A N 1
ATOM 1306 C CA . ALA A 1 171 ? -18.874 17.792 37.149 1.00 73.38 171 ALA A CA 1
ATOM 1307 C C . ALA A 1 171 ? -19.824 17.315 38.262 1.00 73.38 171 ALA A C 1
ATOM 1309 O O . ALA A 1 171 ? -20.543 18.129 38.837 1.00 73.38 171 ALA A O 1
ATOM 1310 N N . MET A 1 172 ? -19.772 16.028 38.619 1.00 74.94 172 MET A N 1
ATOM 1311 C CA . MET A 1 172 ? -20.477 15.452 39.770 1.00 74.94 172 MET A CA 1
ATOM 1312 C C . MET A 1 172 ? -20.020 16.079 41.088 1.00 74.94 172 MET A C 1
ATOM 1314 O O . MET A 1 172 ? -20.850 16.477 41.895 1.00 74.94 172 MET A O 1
ATOM 1318 N N . GLY A 1 173 ? -18.707 16.246 41.284 1.00 75.81 173 GLY A N 1
ATOM 1319 C CA . GLY A 1 173 ? -18.158 16.881 42.489 1.00 75.81 173 GLY A CA 1
ATOM 1320 C C . GLY A 1 173 ? -18.523 18.363 42.658 1.00 75.81 173 GLY A C 1
ATOM 1321 O O . GLY A 1 173 ? -18.279 18.928 43.720 1.00 75.81 173 GLY A O 1
ATOM 1322 N N . ARG A 1 174 ? -19.088 18.999 41.624 1.00 77.50 174 ARG A N 1
ATOM 1323 C CA . ARG A 1 174 ? -19.580 20.386 41.653 1.00 77.50 174 ARG A CA 1
ATOM 1324 C C . ARG A 1 174 ? -21.102 20.500 41.630 1.00 77.50 174 ARG A C 1
ATOM 1326 O O . ARG A 1 174 ? -21.603 21.610 41.773 1.00 77.50 174 ARG A O 1
ATOM 1333 N N . ALA A 1 175 ? -21.823 19.405 41.401 1.00 77.75 175 ALA A N 1
ATOM 1334 C CA . ALA A 1 175 ? -23.276 19.432 41.382 1.00 77.75 175 ALA A CA 1
ATOM 1335 C C . ALA A 1 175 ? -23.802 19.682 42.802 1.00 77.75 175 ALA A C 1
ATOM 1337 O O . ALA A 1 175 ? -23.364 19.036 43.753 1.00 77.75 175 ALA A O 1
ATOM 1338 N N . LEU A 1 176 ? -24.731 20.629 42.940 1.00 78.69 176 LEU A N 1
ATOM 1339 C CA . LEU A 1 176 ? -25.307 21.013 44.237 1.00 78.69 176 LEU A CA 1
ATOM 1340 C C . LEU A 1 176 ? -26.699 20.403 44.463 1.00 78.69 176 LEU A C 1
ATOM 1342 O O . LEU A 1 176 ? -27.303 20.614 45.512 1.00 78.69 176 LEU A O 1
ATOM 1346 N N . SER A 1 177 ? -27.214 19.648 43.489 1.00 82.00 177 SER A N 1
ATOM 1347 C CA . SER A 1 177 ? -28.527 19.003 43.544 1.00 82.00 177 SER A CA 1
ATOM 1348 C C . SER A 1 177 ? -28.548 17.679 42.776 1.00 82.00 177 SER A C 1
ATOM 1350 O O . SER A 1 177 ? -27.741 17.453 41.872 1.00 82.00 177 SER A O 1
ATOM 1352 N N . LEU A 1 178 ? -29.489 16.803 43.135 1.00 78.94 178 LEU A N 1
ATOM 1353 C CA . LEU A 1 178 ? -29.669 15.501 42.491 1.00 78.94 178 LEU A CA 1
ATOM 1354 C C . LEU A 1 178 ? -30.136 15.635 41.032 1.00 78.94 178 LEU A C 1
ATOM 1356 O O . LEU A 1 178 ? -29.665 14.887 40.179 1.00 78.94 178 LEU A O 1
ATOM 1360 N N . ASP A 1 179 ? -31.004 16.603 40.726 1.00 80.88 179 ASP A N 1
ATOM 1361 C CA . ASP A 1 179 ? -31.487 16.830 39.357 1.00 80.88 179 ASP A CA 1
ATOM 1362 C C . ASP A 1 179 ? -30.339 17.228 38.409 1.00 80.88 179 ASP A C 1
ATOM 1364 O O . ASP A 1 179 ? -30.225 16.686 37.311 1.00 80.88 179 ASP A O 1
ATOM 1368 N N . GLU A 1 180 ? -29.409 18.073 38.868 1.00 79.38 180 GLU A N 1
ATOM 1369 C CA . GLU A 1 180 ? -28.228 18.484 38.092 1.00 79.38 180 GLU A CA 1
ATOM 1370 C C . GLU A 1 180 ? -27.255 17.314 37.841 1.00 79.38 180 GLU A C 1
ATOM 1372 O O . GLU A 1 180 ? -26.601 17.236 36.796 1.00 79.38 180 GLU A O 1
ATOM 1377 N N . VAL A 1 181 ? -27.174 16.369 38.786 1.00 80.12 181 VAL A N 1
ATOM 1378 C CA . VAL A 1 181 ? -26.431 15.114 38.607 1.00 80.12 181 VAL A CA 1
ATOM 1379 C C . VAL A 1 181 ? -27.089 14.247 37.536 1.00 80.12 181 VAL A C 1
ATOM 1381 O O . VAL A 1 181 ? -26.391 13.743 36.656 1.00 80.12 181 VAL A O 1
ATOM 1384 N N . ILE A 1 182 ? -28.413 14.085 37.588 1.00 82.19 182 ILE A N 1
ATOM 1385 C CA . ILE A 1 182 ? -29.165 13.242 36.653 1.00 82.19 182 ILE A CA 1
ATOM 1386 C C . ILE A 1 182 ? -29.036 13.779 35.222 1.00 82.19 182 ILE A C 1
ATOM 1388 O O . ILE A 1 182 ? -28.695 13.007 34.326 1.00 82.19 182 ILE A O 1
ATOM 1392 N N . GLU A 1 183 ? -29.229 15.083 35.002 1.00 79.81 183 GLU A N 1
ATOM 1393 C CA . GLU A 1 183 ? -29.087 15.702 33.674 1.00 79.81 183 GLU A CA 1
ATOM 1394 C C . GLU A 1 183 ? -27.682 15.491 33.088 1.00 79.81 183 GLU A C 1
ATOM 1396 O O . GLU A 1 183 ? -27.523 15.083 31.933 1.00 79.81 183 GLU A O 1
ATOM 1401 N N . ARG A 1 184 ? -26.636 15.693 33.901 1.00 78.31 184 ARG A N 1
ATOM 1402 C CA . ARG A 1 184 ? -25.244 15.460 33.481 1.00 78.31 184 ARG A 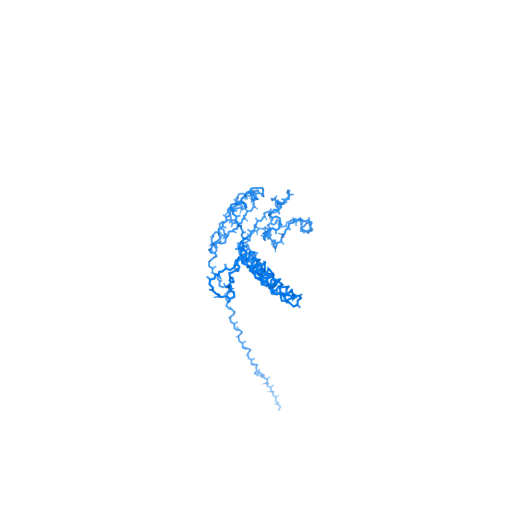CA 1
ATOM 1403 C C . ARG A 1 184 ? -24.967 13.991 33.167 1.00 78.31 184 ARG A C 1
ATOM 1405 O O . ARG A 1 184 ? -24.205 13.704 32.243 1.00 78.31 184 ARG A O 1
ATOM 1412 N N . LEU A 1 185 ? -25.581 13.069 33.906 1.00 80.50 185 LEU A N 1
ATOM 1413 C CA . LEU A 1 185 ? -25.429 11.629 33.704 1.00 80.50 185 LEU A CA 1
ATOM 1414 C C . LEU A 1 185 ? -26.055 11.184 32.376 1.00 80.50 185 LEU A C 1
ATOM 1416 O O . LEU A 1 185 ? -25.432 10.412 31.648 1.00 80.50 185 LEU A O 1
ATOM 1420 N N . VAL A 1 186 ? -27.226 11.722 32.011 1.00 82.12 186 VAL A N 1
ATOM 1421 C CA . VAL A 1 186 ? -27.855 11.458 30.703 1.00 82.12 186 VAL A CA 1
ATOM 1422 C C . VAL A 1 186 ? -26.978 11.958 29.553 1.00 82.12 186 VAL A C 1
ATOM 1424 O O . VAL A 1 186 ? -26.7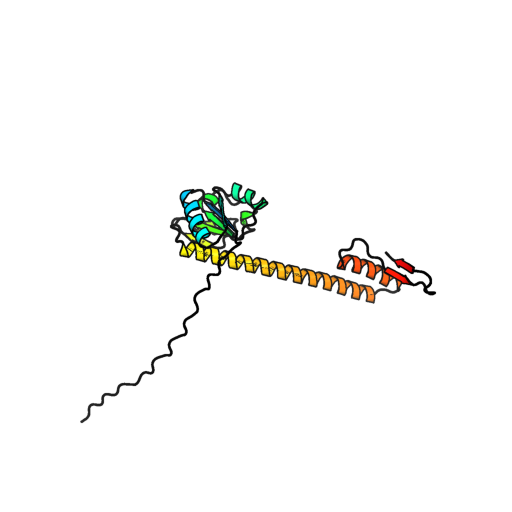26 11.209 28.606 1.00 82.12 186 VAL A O 1
ATOM 1427 N N . LEU A 1 187 ? -26.458 13.187 29.651 1.00 76.56 187 LEU A N 1
ATOM 1428 C CA . LEU A 1 187 ? -25.608 13.789 28.618 1.00 76.56 187 LEU A CA 1
ATOM 1429 C C . LEU A 1 187 ? -24.346 12.950 28.357 1.00 76.56 187 LEU A C 1
ATOM 1431 O O . LEU A 1 187 ? -23.987 12.669 27.212 1.00 76.56 187 LEU A O 1
ATOM 1435 N N . VAL A 1 188 ? -23.687 12.519 29.429 1.00 77.38 188 VAL A N 1
ATOM 1436 C CA . VAL A 1 188 ? -22.457 11.727 29.363 1.00 77.38 188 VAL A CA 1
ATOM 1437 C C . VAL A 1 188 ? -22.729 10.302 28.871 1.00 77.38 188 VAL A C 1
ATOM 1439 O O . VAL A 1 188 ? -21.980 9.783 28.042 1.00 77.38 188 VAL A O 1
ATOM 1442 N N . ALA A 1 189 ? -23.833 9.680 29.293 1.00 76.38 189 ALA A N 1
ATOM 1443 C CA . ALA A 1 189 ? -24.252 8.377 28.780 1.00 76.38 189 ALA A CA 1
ATOM 1444 C C . ALA A 1 189 ? -24.579 8.421 27.274 1.00 76.38 189 ALA A C 1
ATOM 1446 O O . ALA A 1 189 ? -24.237 7.488 26.544 1.00 76.38 189 ALA A O 1
ATOM 1447 N N . ALA A 1 190 ? -25.175 9.511 26.777 1.00 78.50 190 ALA A N 1
ATOM 1448 C CA . ALA A 1 190 ? -25.413 9.713 25.345 1.00 78.50 190 ALA A CA 1
ATOM 1449 C C . ALA A 1 190 ? -24.104 9.818 24.547 1.00 78.50 190 ALA A C 1
ATOM 1451 O O . ALA A 1 190 ? -23.976 9.202 23.486 1.00 78.50 190 ALA A O 1
ATOM 1452 N N . GLN A 1 191 ? -23.111 10.531 25.086 1.00 72.25 191 GLN A N 1
ATOM 1453 C CA . GLN A 1 191 ? -21.787 10.667 24.472 1.00 72.25 191 GLN A CA 1
ATOM 1454 C C . GLN A 1 191 ? -21.019 9.337 24.438 1.00 72.25 191 GLN A C 1
ATOM 1456 O O . GLN A 1 191 ? -20.485 8.979 23.391 1.00 72.25 191 GLN A O 1
ATOM 1461 N N . MET A 1 192 ? -21.007 8.577 25.539 1.00 71.31 192 MET A N 1
ATOM 1462 C CA . MET A 1 192 ? -20.267 7.308 25.633 1.00 71.31 192 MET A CA 1
ATOM 1463 C C . MET A 1 192 ? -20.866 6.176 24.790 1.00 71.31 192 MET A C 1
ATOM 1465 O O . MET A 1 192 ? -20.145 5.288 24.345 1.00 71.31 192 MET A O 1
ATOM 1469 N N . THR A 1 193 ? -22.182 6.181 24.574 1.00 75.56 193 THR A N 1
ATOM 1470 C CA . THR A 1 193 ? -22.878 5.112 23.835 1.00 75.56 193 THR A CA 1
ATOM 1471 C C . THR A 1 193 ? -23.104 5.444 22.359 1.00 75.56 193 THR A C 1
ATOM 1473 O O . THR A 1 193 ? -23.742 4.663 21.656 1.00 75.56 193 THR A O 1
ATOM 1476 N N . CYS A 1 194 ? -22.648 6.616 21.894 1.00 65.38 194 CYS A N 1
ATOM 1477 C CA . CYS A 1 194 ? -22.994 7.186 20.586 1.00 65.38 194 CYS A CA 1
ATOM 1478 C C . CYS A 1 194 ? -24.512 7.183 20.301 1.00 65.38 194 CYS A C 1
ATOM 1480 O O . CYS A 1 194 ? -24.947 7.106 19.148 1.00 65.38 194 CYS A O 1
ATOM 1482 N N . SER A 1 195 ? -25.336 7.266 21.349 1.00 72.31 195 SER A N 1
ATOM 1483 C CA . SE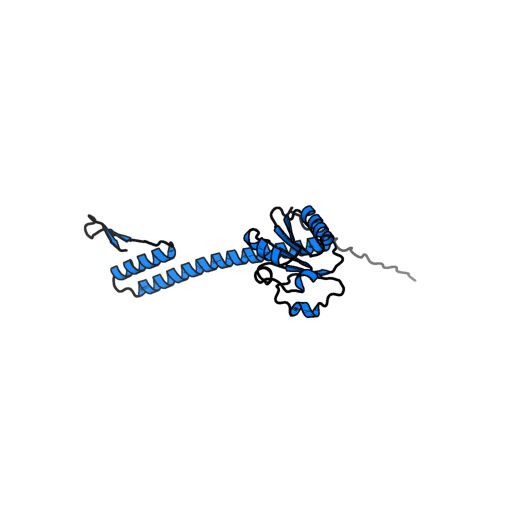R A 1 195 ? -26.790 7.190 21.237 1.00 72.31 195 SER A CA 1
ATOM 1484 C C . SER A 1 195 ? -27.390 8.582 21.114 1.00 72.31 195 SER A C 1
ATOM 1486 O O . SER A 1 195 ? -27.171 9.454 21.948 1.00 72.31 195 SER A O 1
ATOM 1488 N N . ARG A 1 196 ? -28.221 8.787 20.086 1.00 66.50 196 ARG A N 1
ATOM 1489 C CA . ARG A 1 196 ? -28.920 10.066 19.854 1.00 66.50 196 ARG A CA 1
ATOM 1490 C C . ARG A 1 196 ? -30.007 10.378 20.887 1.00 66.50 196 ARG A C 1
ATOM 1492 O O . ARG A 1 196 ? -30.479 11.510 20.936 1.00 66.50 196 ARG A O 1
ATOM 1499 N N . ARG A 1 197 ? -30.452 9.380 21.654 1.00 72.88 197 ARG A N 1
ATOM 1500 C CA . ARG A 1 197 ? -31.451 9.511 22.719 1.00 72.88 197 ARG A CA 1
ATOM 1501 C C . ARG A 1 197 ? -31.082 8.577 23.861 1.00 72.88 197 ARG A C 1
ATOM 1503 O O . ARG A 1 197 ? -31.059 7.367 23.665 1.00 72.88 197 ARG A O 1
ATOM 1510 N N . VAL A 1 198 ? -30.836 9.147 25.032 1.00 80.25 198 VAL A N 1
ATOM 1511 C CA . VAL A 1 198 ? -30.694 8.426 26.298 1.00 80.25 198 VAL A CA 1
ATOM 1512 C C . VAL A 1 198 ? -31.713 9.022 27.260 1.00 80.25 198 VAL A C 1
ATOM 1514 O O . VAL A 1 198 ? -31.971 10.218 27.209 1.00 80.25 198 VAL A O 1
ATOM 1517 N N . SER A 1 199 ? -32.348 8.193 28.082 1.00 79.56 199 SER A N 1
ATOM 1518 C CA . SER A 1 199 ? -33.287 8.662 29.099 1.00 79.56 199 SER A CA 1
ATOM 1519 C C . SER A 1 199 ? -33.163 7.824 30.361 1.00 79.56 199 SER A C 1
ATOM 1521 O O . SER A 1 199 ? -33.074 6.599 30.271 1.00 79.56 199 SER A O 1
ATOM 1523 N N . LEU A 1 200 ? -33.209 8.470 31.521 1.00 80.94 200 LEU A N 1
ATOM 1524 C CA . LEU A 1 200 ? -33.278 7.816 32.825 1.00 80.94 200 LEU A CA 1
ATOM 1525 C C . LEU A 1 200 ? -34.738 7.696 33.266 1.00 80.94 200 LEU A C 1
ATOM 1527 O O . LEU A 1 200 ? -35.484 8.672 33.222 1.00 80.94 200 LEU A O 1
ATOM 1531 N N . MET A 1 201 ? -35.134 6.499 33.696 1.00 80.62 201 MET A N 1
ATOM 1532 C CA . MET A 1 201 ? -36.416 6.250 34.355 1.00 80.62 201 MET A CA 1
ATOM 1533 C C . MET A 1 201 ? -36.182 6.191 35.857 1.00 80.62 201 MET A C 1
ATOM 1535 O O . MET A 1 201 ? -35.473 5.307 36.339 1.00 80.62 201 MET A O 1
ATOM 1539 N N . LEU A 1 202 ? -36.759 7.140 36.582 1.00 79.88 202 LEU A N 1
ATOM 1540 C CA . LEU A 1 202 ? -36.657 7.227 38.032 1.00 79.88 202 LEU A CA 1
ATOM 1541 C C . LEU A 1 202 ? -38.018 6.881 38.641 1.00 79.88 202 LEU A C 1
ATOM 1543 O O . LEU A 1 202 ? -39.020 7.428 38.178 1.00 79.88 202 LEU A O 1
ATOM 1547 N N . PRO A 1 203 ? -38.088 5.979 39.632 1.00 78.88 203 PRO A N 1
ATOM 1548 C CA . PRO A 1 203 ? -39.321 5.761 40.371 1.00 78.88 203 PRO A CA 1
ATOM 1549 C C . PRO A 1 203 ? -39.690 7.025 41.146 1.00 78.88 203 PRO A C 1
ATOM 1551 O O . PRO A 1 203 ? -38.810 7.713 41.663 1.00 78.88 203 PRO A O 1
ATOM 1554 N N . ASP A 1 204 ? -40.985 7.311 41.200 1.00 74.94 204 ASP A N 1
ATOM 1555 C CA . ASP A 1 204 ? -41.539 8.329 42.090 1.00 74.94 204 ASP A CA 1
ATOM 1556 C C . ASP A 1 204 ? -41.360 7.916 43.563 1.00 74.94 204 ASP A C 1
ATOM 1558 O O . ASP A 1 204 ? -41.082 6.743 43.843 1.00 74.94 204 ASP A O 1
ATOM 1562 N N . ASP A 1 205 ? -41.527 8.847 44.504 1.00 74.50 205 ASP A N 1
ATOM 1563 C CA . ASP A 1 205 ? -41.300 8.596 45.940 1.00 74.50 205 ASP A CA 1
ATOM 1564 C C . ASP A 1 205 ? -42.152 7.420 46.465 1.00 74.50 205 ASP A C 1
ATOM 1566 O O . ASP A 1 205 ? -41.672 6.594 47.247 1.00 74.50 205 ASP A O 1
ATOM 1570 N N . ASP A 1 206 ? -43.366 7.261 45.926 1.00 78.38 206 ASP A N 1
ATOM 1571 C CA . ASP A 1 206 ? -44.297 6.170 46.247 1.00 78.38 206 ASP A CA 1
ATOM 1572 C C . ASP A 1 206 ? -44.077 4.895 45.400 1.00 78.38 206 ASP A C 1
ATOM 1574 O O . ASP A 1 206 ? -44.736 3.875 45.596 1.00 78.38 206 ASP A O 1
ATOM 1578 N N . ARG A 1 207 ? -43.129 4.920 44.450 1.00 71.81 207 ARG A N 1
ATOM 1579 C CA . ARG A 1 207 ? -42.806 3.856 43.471 1.00 71.81 207 ARG A CA 1
ATOM 1580 C C . ARG A 1 207 ? -43.956 3.415 42.560 1.00 71.81 207 ARG A C 1
ATOM 1582 O O . ARG A 1 207 ? -43.831 2.403 41.870 1.00 71.81 207 ARG A O 1
ATOM 1589 N N . GLU A 1 208 ? -45.047 4.168 42.515 1.00 73.12 208 GLU A N 1
ATOM 1590 C CA . GLU A 1 208 ? -46.218 3.833 41.698 1.00 73.12 208 GLU A CA 1
ATOM 1591 C C . GLU A 1 208 ? -46.081 4.286 40.236 1.00 73.12 208 GLU A C 1
ATOM 1593 O O . GLU A 1 208 ? -46.699 3.703 39.344 1.00 73.12 208 GLU A O 1
ATOM 1598 N N . THR A 1 209 ? -45.245 5.294 39.962 1.00 73.38 209 THR A N 1
ATOM 1599 C CA . THR A 1 209 ? -45.021 5.823 38.609 1.00 73.38 209 THR A CA 1
ATOM 1600 C C . THR A 1 209 ? -43.535 6.042 38.301 1.00 73.38 209 THR A C 1
ATOM 1602 O O . THR A 1 209 ? -42.686 6.030 39.194 1.00 73.38 209 THR A O 1
ATOM 1605 N N . LEU A 1 210 ? -43.201 6.187 37.011 1.00 76.62 210 LEU A N 1
ATOM 1606 C CA . LEU A 1 210 ? -41.840 6.447 36.529 1.00 76.62 210 LEU A CA 1
ATOM 1607 C C . LEU A 1 210 ? -41.739 7.857 35.934 1.00 76.62 210 LEU A C 1
ATOM 1609 O O . LEU A 1 210 ? -42.422 8.176 34.958 1.00 76.62 210 LEU A O 1
ATOM 1613 N N . ARG A 1 211 ? -40.820 8.673 36.458 1.00 78.94 211 ARG A N 1
ATOM 1614 C CA . ARG A 1 211 ? -40.419 9.962 35.884 1.00 78.94 211 ARG A CA 1
ATOM 1615 C C . ARG A 1 211 ? -39.315 9.740 34.850 1.00 78.94 211 ARG A C 1
ATOM 1617 O O . ARG A 1 211 ? -38.287 9.136 35.153 1.00 78.94 211 ARG A O 1
ATOM 1624 N N . ILE A 1 212 ? -39.513 10.238 33.629 1.00 75.25 212 ILE A N 1
ATOM 1625 C CA . ILE A 1 212 ? -38.524 10.144 32.545 1.00 75.25 212 ILE A CA 1
ATOM 1626 C C . ILE A 1 212 ? -37.725 11.444 32.477 1.00 75.25 212 ILE A C 1
ATOM 1628 O O . ILE A 1 212 ? -38.293 12.499 32.199 1.00 75.25 212 ILE A O 1
ATOM 1632 N N . VAL A 1 213 ? -36.410 11.349 32.659 1.00 72.75 213 VAL A N 1
ATOM 1633 C CA . VAL A 1 213 ? -35.458 12.448 32.441 1.00 72.75 213 VAL A CA 1
ATOM 1634 C C . VAL A 1 213 ? -34.708 12.181 31.137 1.00 72.75 213 VAL A C 1
ATOM 1636 O O . VAL A 1 213 ? -34.280 11.050 30.899 1.00 72.75 213 VAL A O 1
ATOM 1639 N N . LYS A 1 214 ? -34.628 13.182 30.259 1.00 72.88 214 LYS A N 1
ATOM 1640 C CA . LYS A 1 214 ? -34.101 13.077 28.888 1.00 72.88 214 LYS A CA 1
ATOM 1641 C C . LYS A 1 214 ? -32.869 13.942 28.694 1.00 72.88 214 LYS A C 1
ATOM 1643 O O . LYS A 1 214 ? -32.747 14.930 29.443 1.00 72.88 214 LYS A O 1
#

Secondary structure (DSSP, 8-state):
---------PPPPP----PPPP-----TT-EEEEE-S-HHHHHHHHHHHHHTT-EEEEESSHHHHHHHTTT---SEEEEEHHHHTT---HHHHHSS-EEEEE-TT--GGGGGG-SS-EEEEEESSPPHHHHHHHHHHHHHHHHHHHHHHHHHHHHHHHHHHHHHHHHHHHHHTT--SHHHHHHHHHHHHHHHTT-S---EEEE-TTSSSEEEE-

Nearest PDB structures (foldseek):
  7cci-assembly1_A  TM=7.992E-01  e=8.353E-07  Acinetobacter baumannii
  3eod-assembly1_A  TM=8.049E-01  e=9.891E-06  Escherichia coli K-12
  5m7n-assembly1_B  TM=8.101E-01  e=1.776E-05  Brucella abortus str. 2308 A
  4l85-assembly1_A  TM=8.074E-01  e=4.137E-05  Escherichia coli K-12
  4hnr-assembly1_A  TM=7.779E-01  e=2.244E-04  Vibrio cholerae

Mean predicted aligned error: 14.79 Å